Protein AF-A0A9D1HZK5-F1 (afdb_monomer_lite)

Structure (mmCIF, N/CA/C/O backbone):
data_AF-A0A9D1HZK5-F1
#
_entry.id   AF-A0A9D1HZK5-F1
#
loop_
_atom_site.group_PDB
_atom_site.id
_atom_site.type_symbol
_atom_site.label_atom_id
_atom_site.label_alt_id
_atom_site.label_comp_id
_atom_site.label_asym_id
_atom_site.label_entity_id
_atom_site.label_seq_id
_atom_site.pdbx_PDB_ins_code
_atom_site.Cartn_x
_atom_site.Cartn_y
_atom_site.Cartn_z
_atom_site.occupancy
_atom_site.B_iso_or_equiv
_atom_site.auth_seq_id
_atom_site.auth_comp_id
_atom_site.auth_asym_id
_atom_site.auth_atom_id
_atom_site.pdbx_PDB_model_num
ATOM 1 N N . MET A 1 1 ? -50.260 1.617 59.750 1.00 69.94 1 MET A N 1
ATOM 2 C CA . MET A 1 1 ? -49.435 2.606 59.042 1.00 69.94 1 MET A CA 1
ATOM 3 C C . MET A 1 1 ? -50.410 3.489 58.319 1.00 69.94 1 MET A C 1
ATOM 5 O O . MET A 1 1 ? -51.274 2.939 57.651 1.00 69.94 1 MET A O 1
ATOM 9 N N . ASP A 1 2 ? -50.337 4.785 58.572 1.00 82.81 2 ASP A N 1
ATOM 10 C CA . ASP A 1 2 ? -51.290 5.762 58.043 1.00 82.81 2 ASP A CA 1
ATOM 11 C C . ASP A 1 2 ? -50.782 6.374 56.725 1.00 82.81 2 ASP A C 1
ATOM 13 O O . ASP A 1 2 ? -49.592 6.228 56.413 1.00 82.81 2 ASP A O 1
ATOM 17 N N . ARG A 1 3 ? -51.641 7.060 55.958 1.00 83.44 3 ARG A N 1
ATOM 18 C CA . ARG A 1 3 ? -51.271 7.712 54.683 1.00 83.44 3 ARG A CA 1
ATOM 19 C C . ARG A 1 3 ? -50.021 8.579 54.834 1.00 83.44 3 ARG A C 1
ATOM 21 O O . ARG A 1 3 ? -49.043 8.386 54.112 1.00 83.44 3 ARG A O 1
ATOM 28 N N . ASN A 1 4 ? -50.010 9.473 55.822 1.00 85.44 4 ASN A N 1
ATOM 29 C CA . ASN A 1 4 ? -48.880 10.378 56.062 1.00 85.44 4 ASN A CA 1
ATOM 30 C C . ASN A 1 4 ? -47.588 9.623 56.391 1.00 85.44 4 ASN A C 1
ATOM 32 O O . ASN A 1 4 ? -46.510 9.977 55.919 1.00 85.44 4 ASN A O 1
ATOM 36 N N . GLU A 1 5 ? -47.695 8.533 57.151 1.00 85.94 5 GLU A N 1
ATOM 37 C CA . GLU A 1 5 ? -46.547 7.694 57.491 1.00 85.94 5 GLU A CA 1
ATOM 38 C C . GLU A 1 5 ? -45.993 6.974 56.244 1.00 85.94 5 GLU A C 1
ATOM 40 O O . GLU A 1 5 ? -44.787 6.721 56.144 1.00 85.94 5 GLU A O 1
ATOM 45 N N . PHE A 1 6 ? -46.860 6.636 55.280 1.00 88.38 6 PHE A N 1
ATOM 46 C CA . PHE A 1 6 ? -46.492 6.042 53.990 1.00 88.38 6 PHE A CA 1
ATOM 47 C C . PHE A 1 6 ? -45.741 7.004 53.097 1.00 88.38 6 PHE A C 1
ATOM 49 O O . PHE A 1 6 ? -44.646 6.661 52.640 1.00 88.38 6 PHE A O 1
ATOM 56 N N . ILE A 1 7 ? -46.269 8.208 52.926 1.00 90.06 7 ILE A N 1
ATOM 57 C CA . ILE A 1 7 ? -45.631 9.249 52.127 1.00 90.06 7 ILE A CA 1
ATOM 58 C C . ILE A 1 7 ? -44.284 9.660 52.734 1.00 90.06 7 ILE A C 1
ATOM 60 O O . ILE A 1 7 ? -43.285 9.732 52.017 1.00 90.06 7 ILE A O 1
ATOM 64 N N . GLU A 1 8 ? -44.189 9.814 54.058 1.00 90.31 8 GLU A N 1
ATOM 65 C CA . GLU A 1 8 ? -42.928 10.173 54.721 1.00 90.31 8 GLU A CA 1
ATOM 66 C C . GLU A 1 8 ? -41.841 9.104 54.506 1.00 90.31 8 GLU A C 1
ATOM 68 O O . GLU A 1 8 ? -40.693 9.412 54.158 1.00 90.31 8 GLU A O 1
ATOM 73 N N . LYS A 1 9 ? -42.196 7.821 54.656 1.00 89.50 9 LYS A N 1
ATOM 74 C CA . LYS A 1 9 ? -41.258 6.715 54.412 1.00 89.50 9 LYS A CA 1
ATOM 75 C C . LYS A 1 9 ? -40.899 6.586 52.934 1.00 89.50 9 LYS A C 1
ATOM 77 O O . LYS A 1 9 ? -39.737 6.304 52.639 1.00 89.50 9 LYS A O 1
ATOM 82 N N . LEU A 1 10 ? -41.841 6.814 52.019 1.00 89.88 10 LEU A N 1
ATOM 83 C CA . LEU A 1 10 ? -41.591 6.825 50.577 1.00 89.88 10 LEU A CA 1
ATOM 84 C C . LEU A 1 10 ? -40.600 7.938 50.205 1.00 89.88 10 LEU A C 1
ATOM 86 O O . LEU A 1 10 ? -39.589 7.659 49.562 1.00 89.88 10 LEU A O 1
ATOM 90 N N . ARG A 1 11 ? -40.806 9.161 50.709 1.00 90.69 11 ARG A N 1
ATOM 91 C CA . ARG A 1 11 ? -39.911 10.313 50.512 1.00 90.69 11 ARG A CA 1
ATOM 92 C C . ARG A 1 11 ? -38.502 10.037 51.030 1.00 90.69 11 ARG A C 1
ATOM 94 O O . ARG A 1 11 ? -37.511 10.300 50.348 1.00 90.69 11 ARG A O 1
ATOM 101 N N . LYS A 1 12 ? -38.393 9.443 52.222 1.00 90.94 12 LYS A N 1
ATOM 102 C CA . LYS A 1 12 ? -37.104 9.055 52.810 1.00 90.94 12 LYS A CA 1
ATOM 103 C C . LYS A 1 12 ? -36.389 8.005 51.966 1.00 90.94 12 LYS A C 1
ATOM 105 O O . LYS A 1 12 ? -35.182 8.117 51.740 1.00 90.94 12 LYS A O 1
ATOM 110 N N . GLU A 1 13 ? -37.118 7.005 51.485 1.00 90.00 13 GLU A N 1
ATOM 111 C CA . GLU A 1 13 ? -36.566 5.989 50.596 1.00 90.00 13 GLU A CA 1
ATOM 112 C C . GLU A 1 13 ? -36.178 6.575 49.240 1.00 90.00 13 GLU A C 1
ATOM 114 O O . GLU A 1 13 ? -35.177 6.126 48.699 1.00 90.00 13 GLU A O 1
ATOM 119 N N . LEU A 1 14 ? -36.866 7.595 48.717 1.00 90.56 14 LEU A N 1
ATOM 120 C CA . LEU A 1 14 ? -36.563 8.231 47.428 1.00 90.56 14 LEU A CA 1
ATOM 121 C C . LEU A 1 14 ? -35.509 9.345 47.481 1.00 90.56 14 LEU A C 1
ATOM 123 O O . LEU A 1 14 ? -35.032 9.740 46.428 1.00 90.56 14 LEU A O 1
ATOM 127 N N . SER A 1 15 ? -35.029 9.743 48.662 1.00 87.69 15 SER A N 1
ATOM 128 C CA . SER A 1 15 ? -34.032 10.815 48.910 1.00 87.69 15 SER A CA 1
ATOM 129 C C . SER A 1 15 ? -32.716 10.804 48.102 1.00 87.69 15 SER A C 1
ATOM 131 O O . SER A 1 15 ? -31.902 11.712 48.247 1.00 87.69 15 SER A O 1
ATOM 133 N N . LYS A 1 16 ? -32.461 9.775 47.284 1.00 84.75 16 LYS A N 1
ATOM 134 C CA . LYS A 1 16 ? -31.300 9.697 46.375 1.00 84.75 16 LYS A CA 1
ATOM 135 C C . LYS A 1 16 ? -31.621 10.098 44.927 1.00 84.75 16 LYS A C 1
ATOM 137 O O . LYS A 1 16 ? -30.705 10.105 44.112 1.00 84.75 16 LYS A O 1
ATOM 142 N N . LEU A 1 17 ? -32.893 10.324 44.605 1.00 86.25 17 LEU A N 1
ATOM 143 C CA . LEU A 1 17 ? -33.360 10.848 43.320 1.00 86.25 17 LEU A CA 1
ATOM 144 C C . LEU A 1 17 ? -33.347 12.388 43.354 1.00 86.25 17 LEU A C 1
ATOM 146 O O . LEU A 1 17 ? -33.267 12.956 44.448 1.00 86.25 17 LEU A O 1
ATOM 150 N N . PRO A 1 18 ? -33.368 13.068 42.196 1.00 86.94 18 PRO A N 1
ATOM 151 C CA . PRO A 1 18 ? -33.497 14.523 42.168 1.00 86.94 18 PRO A CA 1
ATOM 152 C C . PRO A 1 18 ? -34.882 14.971 42.689 1.00 86.94 18 PRO A C 1
ATOM 154 O O . PRO A 1 18 ? -35.827 14.183 42.726 1.00 86.94 18 PRO A O 1
ATOM 157 N N . GLU A 1 19 ? -34.967 16.196 43.227 1.00 85.81 19 GLU A N 1
ATOM 158 C CA . GLU A 1 19 ? -36.137 16.656 44.005 1.00 85.81 19 GLU A CA 1
ATOM 159 C C . GLU A 1 19 ? -37.435 16.704 43.191 1.00 85.81 19 GLU A C 1
ATOM 161 O O . GLU A 1 19 ? -38.496 16.415 43.736 1.00 85.81 19 GLU A O 1
ATOM 166 N N . ASP A 1 20 ? -37.335 16.985 41.896 1.00 84.50 20 ASP A N 1
ATOM 167 C CA . ASP A 1 20 ? -38.423 16.945 40.918 1.00 84.50 20 ASP A CA 1
ATOM 168 C C . ASP A 1 20 ? -39.082 15.561 40.833 1.00 84.50 20 ASP A C 1
ATOM 170 O O . ASP A 1 20 ? -40.305 15.451 40.893 1.00 84.50 20 ASP A O 1
ATOM 174 N N . GLU A 1 21 ? -38.289 14.490 40.793 1.00 87.00 21 GLU A N 1
ATOM 175 C CA . GLU A 1 21 ? -38.804 13.113 40.781 1.00 87.00 21 GLU A CA 1
ATOM 176 C C . GLU A 1 21 ? -39.407 12.693 42.121 1.00 87.00 21 GLU A C 1
ATOM 178 O O . GLU A 1 21 ? -40.343 11.894 42.173 1.00 87.00 21 GLU A O 1
ATOM 183 N N . ILE A 1 22 ? -38.855 13.204 43.223 1.00 88.94 22 ILE A N 1
ATOM 184 C CA . ILE A 1 22 ? -39.379 12.927 44.561 1.00 88.94 22 ILE A CA 1
ATOM 185 C C . ILE A 1 22 ? -40.750 13.586 44.724 1.00 88.94 22 ILE A C 1
ATOM 187 O O . ILE A 1 22 ? -41.660 12.945 45.247 1.00 88.94 22 ILE A O 1
ATOM 191 N N . GLU A 1 23 ? -40.894 14.840 44.298 1.00 90.56 23 GLU A N 1
ATOM 192 C CA . GLU A 1 23 ? -42.145 15.593 44.391 1.00 90.56 23 GLU A CA 1
ATOM 193 C C . GLU A 1 23 ? -43.221 14.991 43.486 1.00 90.56 23 GLU A C 1
ATOM 195 O O . GLU A 1 23 ? -44.299 14.673 43.979 1.00 90.56 23 GLU A O 1
ATOM 200 N N . ALA A 1 24 ? -42.884 14.678 42.231 1.00 88.62 24 ALA A N 1
ATOM 201 C CA . ALA A 1 24 ? -43.801 14.026 41.298 1.00 88.62 24 ALA A CA 1
ATOM 202 C C . ALA A 1 24 ? -44.284 12.653 41.799 1.00 88.62 24 ALA A C 1
ATOM 204 O O . ALA A 1 24 ? -45.460 12.312 41.681 1.00 88.62 24 ALA A O 1
ATOM 205 N N . ALA A 1 25 ? -43.389 11.853 42.391 1.00 89.06 25 ALA A N 1
ATOM 206 C CA . ALA A 1 25 ? -43.775 10.578 42.985 1.00 89.06 25 ALA A CA 1
ATOM 207 C C . ALA A 1 25 ? -44.693 10.767 44.201 1.00 89.06 25 ALA A C 1
ATOM 209 O O . ALA A 1 25 ? -45.647 10.013 44.364 1.00 89.06 25 ALA A O 1
ATOM 210 N N . VAL A 1 26 ? -44.409 11.738 45.071 1.00 90.94 26 VAL A N 1
ATOM 211 C CA . VAL A 1 26 ? -45.241 12.012 46.252 1.00 90.94 26 VAL A CA 1
ATOM 212 C C . VAL A 1 26 ? -46.630 12.494 45.840 1.00 90.94 26 VAL A C 1
ATOM 214 O O . VAL A 1 26 ? -47.607 11.926 46.319 1.00 90.94 26 VAL A O 1
ATOM 217 N N . GLU A 1 27 ? -46.711 13.447 44.914 1.00 91.88 27 GLU A N 1
ATOM 218 C CA . GLU A 1 27 ? -47.964 13.994 44.382 1.00 91.88 27 GLU A CA 1
ATOM 219 C C . GLU A 1 27 ? -48.836 12.893 43.767 1.00 91.88 27 GLU A C 1
ATOM 221 O O . GLU A 1 27 ? -49.995 12.741 44.144 1.00 91.88 27 GLU A O 1
ATOM 226 N N . TYR A 1 28 ? -48.253 12.026 42.931 1.00 90.12 28 TYR A N 1
ATOM 227 C CA . TYR A 1 28 ? -48.969 10.900 42.325 1.00 90.12 28 TYR A CA 1
ATOM 228 C C . TYR A 1 28 ? -49.609 9.967 43.364 1.00 90.12 28 TYR A C 1
ATOM 230 O O . TYR A 1 28 ? -50.758 9.548 43.217 1.00 90.12 28 TYR A O 1
ATOM 238 N N . TYR A 1 29 ? -48.873 9.607 44.421 1.00 89.12 29 TYR A N 1
ATOM 239 C CA . TYR A 1 29 ? -49.425 8.728 45.453 1.00 89.12 29 TYR A CA 1
ATOM 240 C C . TYR A 1 29 ? -50.407 9.461 46.369 1.00 89.12 29 TYR A C 1
ATOM 242 O O . TYR A 1 29 ? -51.349 8.829 46.836 1.00 89.12 29 TYR A O 1
ATOM 250 N N . GLU A 1 30 ? -50.232 10.759 46.618 1.00 89.56 30 GLU A N 1
ATOM 251 C CA . GLU A 1 30 ? -51.206 11.567 47.356 1.00 89.56 30 GLU A CA 1
ATOM 252 C C . GLU A 1 30 ? -52.544 11.653 46.617 1.00 89.56 30 GLU A C 1
ATOM 254 O O . GLU A 1 30 ? -53.565 11.336 47.227 1.00 89.56 30 GLU A O 1
ATOM 259 N N . GLU A 1 31 ? -52.534 11.940 45.313 1.00 88.12 31 GLU A N 1
ATOM 260 C CA . GLU A 1 31 ? -53.736 11.908 44.471 1.00 88.12 31 GLU A CA 1
ATOM 261 C C . GLU A 1 31 ? -54.375 10.513 44.455 1.00 88.12 31 GLU A C 1
ATOM 263 O O . GLU A 1 31 ? -55.593 10.377 44.562 1.00 88.12 31 GLU A O 1
ATOM 268 N N . TYR A 1 32 ? -53.562 9.453 44.417 1.00 87.25 32 TYR A N 1
ATOM 269 C CA . TYR A 1 32 ? -54.054 8.075 44.449 1.00 87.25 32 TYR A CA 1
ATOM 270 C C . TYR A 1 32 ? -54.751 7.713 45.773 1.00 87.25 32 TYR A C 1
ATOM 272 O O . TYR A 1 32 ? -55.739 6.975 45.783 1.00 87.25 32 TYR A O 1
ATOM 280 N N . PHE A 1 33 ? -54.266 8.243 46.901 1.00 86.25 33 PHE A N 1
ATOM 281 C CA . PHE A 1 33 ? -54.950 8.113 48.191 1.00 86.25 33 PHE A CA 1
ATOM 282 C C . PHE A 1 33 ? -56.220 8.973 48.256 1.00 86.25 33 PHE A C 1
ATOM 284 O O . PHE A 1 33 ? -57.226 8.518 48.804 1.00 86.25 33 PHE A O 1
ATOM 291 N N . ASP A 1 34 ? -56.212 10.166 47.657 1.00 86.50 34 ASP A N 1
ATOM 292 C CA . ASP A 1 34 ? -57.384 11.044 47.587 1.00 86.50 34 ASP A CA 1
ATOM 293 C C . ASP A 1 34 ? -58.516 10.443 46.734 1.00 86.50 34 ASP A C 1
ATOM 295 O O . ASP A 1 34 ? -59.683 10.516 47.125 1.00 86.50 34 ASP A O 1
ATOM 299 N N . GLU A 1 35 ? -58.193 9.768 45.626 1.00 83.56 35 GLU A N 1
ATOM 300 C CA . GLU A 1 35 ? -59.164 9.044 44.789 1.00 83.56 35 GLU A CA 1
ATOM 301 C C . GLU A 1 35 ? -59.765 7.817 45.488 1.00 83.56 35 GLU A C 1
ATOM 303 O O . GLU A 1 35 ? -60.941 7.494 45.292 1.00 83.56 35 GLU A O 1
ATOM 308 N N . ALA A 1 36 ? -58.976 7.121 46.311 1.00 81.06 36 ALA A N 1
ATOM 309 C CA . ALA A 1 36 ? -59.464 5.989 47.094 1.00 81.06 36 ALA A CA 1
ATOM 310 C C . ALA A 1 36 ? -60.449 6.432 48.192 1.00 81.06 36 ALA A C 1
ATOM 312 O O . ALA A 1 36 ? -61.367 5.678 48.536 1.00 81.06 36 ALA A O 1
ATOM 313 N N . GLY A 1 37 ? -60.280 7.656 48.701 1.00 74.25 37 GLY A N 1
ATOM 314 C CA . GLY A 1 37 ? -61.059 8.228 49.791 1.00 74.25 37 GLY A CA 1
ATOM 315 C C . GLY A 1 37 ? -60.696 7.638 51.157 1.00 74.25 37 GLY A C 1
ATOM 316 O O . GLY A 1 37 ? -60.194 6.517 51.272 1.00 74.25 37 GLY A O 1
ATOM 317 N N . SER A 1 38 ? -61.008 8.380 52.223 1.00 74.56 38 SER A N 1
ATOM 318 C CA . SER A 1 38 ? -60.624 8.051 53.608 1.00 74.56 38 SER A CA 1
ATOM 319 C C . SER A 1 38 ? -61.137 6.696 54.119 1.00 74.56 38 SER A C 1
ATOM 321 O O . SER A 1 38 ? -60.573 6.137 55.055 1.00 74.56 38 SER A O 1
ATOM 323 N N . GLU A 1 39 ? -62.174 6.122 53.500 1.00 73.50 39 GLU A N 1
ATOM 324 C CA . GLU A 1 39 ? -62.700 4.799 53.864 1.00 73.50 39 GLU A CA 1
ATOM 325 C C . GLU A 1 39 ? -61.864 3.623 53.323 1.00 73.50 39 GLU A C 1
ATOM 327 O O . GLU A 1 39 ? -61.993 2.510 53.832 1.00 73.50 39 GLU A O 1
ATOM 332 N N . LYS A 1 40 ? -61.004 3.833 52.312 1.00 76.75 40 LYS A N 1
ATOM 333 C CA . LYS A 1 40 ? -60.239 2.756 51.645 1.00 76.75 40 LYS A CA 1
ATOM 334 C C . LYS A 1 40 ? -58.721 2.902 51.730 1.00 76.75 40 LYS A C 1
ATOM 336 O O . LYS A 1 40 ? -58.008 2.038 51.220 1.00 76.75 40 LYS A O 1
ATOM 341 N N . GLU A 1 41 ? -58.207 3.927 52.407 1.00 79.06 41 GLU A N 1
ATOM 342 C CA . GLU A 1 41 ? -56.761 4.153 52.557 1.00 79.06 41 GLU A CA 1
ATOM 343 C C . GLU A 1 41 ? -56.040 2.943 53.177 1.00 79.06 41 GLU A C 1
ATOM 345 O O . GLU A 1 41 ? -54.985 2.527 52.696 1.00 79.06 41 GLU A O 1
ATOM 350 N N . GLU A 1 42 ? -56.627 2.309 54.198 1.00 77.69 42 GLU A N 1
ATOM 351 C CA . GLU A 1 42 ? -56.003 1.158 54.863 1.00 77.69 42 GLU A CA 1
ATOM 352 C C . GLU A 1 42 ? -55.932 -0.080 53.949 1.00 77.69 42 GLU A C 1
ATOM 354 O O . GLU A 1 42 ? -54.971 -0.856 54.000 1.00 77.69 42 GLU A O 1
ATOM 359 N N . GLU A 1 43 ? -56.927 -0.260 53.078 1.00 78.81 43 GLU A N 1
ATOM 360 C CA . GLU A 1 43 ? -56.933 -1.322 52.072 1.00 78.81 43 GLU A CA 1
ATOM 361 C C . GLU A 1 43 ? -55.904 -1.033 50.971 1.00 78.81 43 GLU A C 1
ATOM 363 O O . GLU A 1 43 ? -55.157 -1.930 50.571 1.00 78.81 43 GLU A O 1
ATOM 368 N N . LEU A 1 44 ? -55.783 0.230 50.560 1.00 81.00 44 LEU A N 1
ATOM 369 C CA . LEU A 1 44 ? -54.818 0.678 49.560 1.00 81.00 44 LEU A CA 1
ATOM 370 C C . LEU A 1 44 ? -53.373 0.480 50.033 1.00 81.00 44 LEU A C 1
ATOM 372 O O . LEU A 1 44 ? -52.547 -0.045 49.290 1.00 81.00 44 LEU A O 1
ATOM 376 N N . ILE A 1 45 ? -53.070 0.787 51.298 1.00 83.81 45 ILE A N 1
ATOM 377 C CA . ILE A 1 45 ? -51.746 0.540 51.895 1.00 83.81 45 ILE A CA 1
ATOM 378 C C . ILE A 1 45 ? -51.415 -0.960 51.894 1.00 83.81 45 ILE A C 1
ATOM 380 O O . ILE A 1 45 ? -50.273 -1.347 51.632 1.00 83.81 45 ILE A O 1
ATOM 384 N N . ARG A 1 46 ? -52.401 -1.835 52.135 1.00 81.25 46 ARG A N 1
ATOM 385 C CA . ARG A 1 46 ? -52.202 -3.294 52.058 1.00 81.25 46 ARG A CA 1
ATOM 386 C C . ARG A 1 46 ? -51.956 -3.771 50.627 1.00 81.25 46 ARG A C 1
ATOM 388 O O . ARG A 1 46 ? -51.138 -4.672 50.442 1.00 81.25 46 ARG A O 1
ATOM 395 N N . GLN A 1 47 ? -52.620 -3.173 49.638 1.00 80.88 47 GLN A N 1
ATOM 396 C CA . GLN A 1 47 ? -52.440 -3.504 48.220 1.00 80.88 47 GLN A CA 1
ATOM 397 C C . GLN A 1 47 ? -51.094 -3.012 47.670 1.00 80.88 47 GLN A C 1
ATOM 399 O O . GLN A 1 47 ? -50.386 -3.770 47.006 1.00 80.88 47 GLN A O 1
ATOM 404 N N . LEU A 1 48 ? -50.704 -1.776 47.993 1.00 80.44 48 LEU A N 1
ATOM 405 C CA . LEU A 1 48 ? -49.416 -1.185 47.613 1.00 80.44 48 LEU A CA 1
ATOM 406 C C . LEU A 1 48 ? -48.232 -1.895 48.294 1.00 80.44 48 LEU A C 1
ATOM 408 O O . LEU A 1 48 ? -47.128 -1.972 47.746 1.00 80.44 48 LEU A O 1
ATOM 412 N N . GLY A 1 49 ? -48.458 -2.466 49.478 1.00 82.12 49 GLY A N 1
ATOM 413 C CA . GLY A 1 49 ? -47.456 -3.213 50.224 1.00 82.12 49 GLY A CA 1
ATOM 414 C C . GLY A 1 49 ? -46.471 -2.288 50.941 1.00 82.12 49 GLY A C 1
ATOM 415 O O . GLY A 1 49 ? -46.860 -1.352 51.631 1.00 82.12 49 GLY A O 1
ATOM 416 N N . SER A 1 50 ? -45.167 -2.569 50.853 1.00 86.75 50 SER A N 1
ATOM 417 C CA . SER A 1 50 ? -44.167 -1.774 51.576 1.00 86.75 50 SER A CA 1
ATOM 418 C C . SER A 1 50 ? -43.713 -0.541 50.773 1.00 86.75 50 SER A C 1
ATOM 420 O O . SER A 1 50 ? -43.358 -0.686 49.599 1.00 86.75 50 SER A O 1
ATOM 422 N N . PRO A 1 51 ? -43.587 0.651 51.401 1.00 86.31 51 PRO A N 1
ATOM 423 C CA . PRO A 1 51 ? -43.093 1.864 50.730 1.00 86.31 51 PRO A CA 1
ATOM 424 C C . PRO A 1 51 ? -41.720 1.667 50.080 1.00 86.31 51 PRO A C 1
ATOM 426 O O . PRO A 1 51 ? -41.415 2.229 49.036 1.00 86.31 51 PRO A O 1
ATOM 429 N N . ARG A 1 52 ? -40.891 0.795 50.666 1.00 86.06 52 ARG A N 1
ATOM 430 C CA . ARG A 1 52 ? -39.573 0.434 50.138 1.00 86.06 52 ARG A CA 1
ATOM 431 C C . ARG A 1 52 ? -39.648 -0.298 48.795 1.00 86.06 52 ARG A C 1
ATOM 433 O O . ARG A 1 52 ? -38.776 -0.109 47.951 1.00 86.06 52 ARG A O 1
ATOM 440 N N . ARG A 1 53 ? -40.667 -1.140 48.587 1.00 86.75 53 ARG A N 1
ATOM 441 C CA . ARG A 1 53 ? -40.878 -1.852 47.318 1.00 86.75 53 ARG A CA 1
ATOM 442 C C . ARG A 1 53 ? -41.346 -0.898 46.224 1.00 86.75 53 ARG A C 1
ATOM 444 O O . ARG A 1 53 ? -40.903 -1.031 45.089 1.00 86.75 53 ARG A O 1
ATOM 451 N N . VAL A 1 54 ? -42.202 0.056 46.576 1.00 88.88 54 VAL A N 1
ATOM 452 C CA . VAL A 1 54 ? -42.651 1.123 45.673 1.00 88.88 54 VAL A CA 1
ATOM 453 C C . VAL A 1 54 ? -41.472 2.023 45.295 1.00 88.88 54 VAL A C 1
ATOM 455 O O . VAL A 1 54 ? -41.183 2.196 44.116 1.00 88.88 54 VAL A O 1
ATOM 458 N N . ALA A 1 55 ? -40.682 2.463 46.277 1.00 89.62 55 ALA A N 1
ATOM 459 C CA . ALA A 1 55 ? -39.479 3.252 46.033 1.00 89.62 55 ALA A CA 1
ATOM 460 C C . ALA A 1 55 ? -38.448 2.533 45.143 1.00 89.62 55 ALA A C 1
ATOM 462 O O . ALA A 1 55 ? -37.769 3.161 44.334 1.00 89.62 55 ALA A O 1
ATOM 463 N N . ALA A 1 56 ? -38.308 1.211 45.288 1.00 87.50 56 ALA A N 1
ATOM 464 C CA . ALA A 1 56 ? -37.422 0.415 44.443 1.00 87.50 56 ALA A CA 1
ATOM 465 C C . ALA A 1 56 ? -37.897 0.354 42.982 1.00 87.50 56 ALA A C 1
ATOM 467 O O . ALA A 1 56 ? -37.057 0.372 42.086 1.00 87.50 56 ALA A O 1
ATOM 468 N N . GLN A 1 57 ? -39.213 0.310 42.747 1.00 87.06 57 GLN A N 1
ATOM 469 C CA . GLN A 1 57 ? -39.789 0.340 41.399 1.00 87.06 57 GLN A CA 1
ATOM 470 C C . GLN A 1 57 ? -39.564 1.698 40.737 1.00 87.06 57 GLN A C 1
ATOM 472 O O . GLN A 1 57 ? -38.989 1.739 39.656 1.00 87.06 57 GLN A O 1
ATOM 477 N N . ILE A 1 58 ? -39.882 2.791 41.436 1.00 89.50 58 ILE A N 1
ATOM 478 C CA . ILE A 1 58 ? -39.682 4.161 40.933 1.00 89.50 58 ILE A CA 1
ATOM 479 C C . ILE A 1 58 ? -38.207 4.407 40.599 1.00 89.50 58 ILE A C 1
ATOM 481 O O . ILE A 1 58 ? -37.873 4.946 39.552 1.00 89.50 58 ILE A O 1
ATOM 485 N N . ARG A 1 59 ? -37.284 3.940 41.449 1.00 87.50 59 ARG A N 1
ATOM 486 C CA . ARG A 1 59 ? -35.840 4.033 41.178 1.00 87.50 59 ARG A CA 1
ATOM 487 C C . ARG A 1 59 ? -35.394 3.236 39.959 1.00 87.50 59 ARG A C 1
ATOM 489 O O . ARG A 1 59 ? -34.487 3.677 39.260 1.00 87.50 59 ARG A O 1
ATOM 496 N N . ALA A 1 60 ? -35.960 2.050 39.753 1.00 85.00 60 ALA A N 1
ATOM 497 C CA . ALA A 1 60 ? -35.637 1.225 38.597 1.00 85.00 60 ALA A CA 1
ATOM 498 C C . ALA A 1 60 ? -36.165 1.868 37.309 1.00 85.00 60 ALA A C 1
ATOM 500 O O . ALA A 1 60 ? -35.440 1.927 36.322 1.00 85.00 60 ALA A O 1
ATOM 501 N N . GLU A 1 61 ? -37.383 2.403 37.347 1.00 85.50 61 GLU A N 1
ATOM 502 C CA . GLU A 1 61 ? -37.999 3.127 36.237 1.00 85.50 61 GLU A CA 1
ATOM 503 C C . GLU A 1 61 ? -37.228 4.405 35.893 1.00 85.50 61 GLU A C 1
ATOM 505 O O . GLU A 1 61 ? -36.867 4.605 34.735 1.00 85.50 61 GLU A O 1
ATOM 510 N N . TYR A 1 62 ? -36.853 5.197 36.902 1.00 84.31 62 TYR A N 1
ATOM 511 C CA . TYR A 1 62 ? -35.985 6.359 36.724 1.00 84.31 62 TYR A CA 1
ATOM 512 C C . TYR A 1 62 ? -34.635 5.969 36.108 1.00 84.31 62 TYR A C 1
ATOM 514 O O . TYR A 1 62 ? -34.189 6.598 35.158 1.00 84.31 62 TYR A O 1
ATOM 522 N N . ALA A 1 63 ? -33.996 4.894 36.584 1.00 81.12 63 ALA A N 1
ATOM 523 C CA . ALA A 1 63 ? -32.719 4.439 36.034 1.00 81.12 63 ALA A CA 1
ATOM 524 C C . ALA A 1 63 ? -32.817 4.003 34.560 1.00 81.12 63 ALA A C 1
ATOM 526 O O . ALA A 1 63 ? -31.863 4.195 33.811 1.00 81.12 63 ALA A O 1
ATOM 527 N N . VAL A 1 64 ? -33.951 3.432 34.143 1.00 79.00 64 VAL A N 1
ATOM 528 C CA . VAL A 1 64 ? -34.214 3.084 32.738 1.00 79.00 64 VAL A CA 1
ATOM 529 C C . VAL A 1 64 ? -34.472 4.344 31.910 1.00 79.00 64 VAL A C 1
ATOM 531 O O . VAL A 1 64 ? -33.878 4.495 30.847 1.00 79.00 64 VAL A O 1
ATOM 534 N N . ARG A 1 65 ? -35.284 5.282 32.413 1.00 78.38 65 ARG A N 1
ATOM 535 C CA . ARG A 1 65 ? -35.608 6.531 31.709 1.00 78.38 65 ARG A CA 1
ATOM 536 C C . ARG A 1 65 ? -34.388 7.437 31.547 1.00 78.38 65 ARG A C 1
ATOM 538 O O . ARG A 1 65 ? -34.147 7.937 30.455 1.00 78.38 65 ARG A O 1
ATOM 545 N N . SER A 1 66 ? -33.566 7.569 32.588 1.00 68.56 66 SER A N 1
ATOM 546 C CA . SER A 1 66 ? -32.298 8.301 32.509 1.00 68.56 66 SER A CA 1
ATOM 547 C C . SER A 1 66 ? -31.303 7.635 31.557 1.00 68.56 66 SER A C 1
ATOM 549 O O . SER A 1 66 ? -30.570 8.338 30.873 1.00 68.56 66 SER A O 1
ATOM 551 N N . ALA A 1 67 ? -31.291 6.300 31.464 1.00 63.03 67 ALA A N 1
ATOM 552 C CA . ALA A 1 67 ? -30.418 5.594 30.526 1.00 63.03 67 ALA A CA 1
ATOM 553 C C . ALA A 1 67 ? -30.802 5.822 29.050 1.00 63.03 67 ALA A C 1
ATOM 555 O O . ALA A 1 67 ? -29.908 5.840 28.206 1.00 63.03 67 ALA A O 1
ATOM 556 N N . ASP A 1 68 ? -32.090 6.026 28.751 1.00 61.47 68 ASP A N 1
ATOM 557 C CA . ASP A 1 68 ? -32.576 6.410 27.415 1.00 61.47 68 ASP A CA 1
ATOM 558 C C . ASP A 1 68 ? -32.402 7.920 27.140 1.00 61.47 68 ASP A C 1
ATOM 560 O O . ASP A 1 68 ? -32.075 8.322 26.022 1.00 61.47 68 ASP A O 1
ATOM 564 N N . GLU A 1 69 ? -32.581 8.786 28.145 1.00 55.31 69 GLU A N 1
ATOM 565 C CA . GLU A 1 69 ? -32.396 10.241 27.996 1.00 55.31 69 GLU A CA 1
ATOM 566 C C . GLU A 1 69 ? -30.918 10.656 27.850 1.00 55.31 69 GLU A C 1
ATOM 568 O O . GLU A 1 69 ? -30.624 11.654 27.181 1.00 55.31 69 GLU A O 1
ATOM 573 N N . ASP A 1 70 ? -29.982 9.858 28.378 1.00 47.62 70 ASP A N 1
ATOM 574 C CA . ASP A 1 70 ? -28.528 10.041 28.246 1.00 47.62 70 ASP A CA 1
ATOM 575 C C . ASP A 1 70 ? -27.987 9.791 26.812 1.00 47.62 70 ASP A C 1
ATOM 577 O O . ASP A 1 70 ? -26.805 10.036 26.544 1.00 47.62 70 ASP A O 1
ATOM 581 N N . GLU A 1 71 ? -28.827 9.390 25.842 1.00 47.72 71 GLU A N 1
ATOM 582 C CA . GLU A 1 71 ? -28.492 9.445 24.404 1.00 47.72 71 GLU A CA 1
ATOM 583 C C . GLU A 1 71 ? -28.565 10.870 23.810 1.00 47.72 71 GLU A C 1
ATOM 585 O O . GLU A 1 71 ? -28.197 11.090 22.650 1.00 47.72 71 GLU A O 1
ATOM 590 N N . ARG A 1 72 ? -28.956 11.888 24.594 1.00 42.81 72 ARG A N 1
ATOM 591 C CA . ARG A 1 72 ? -28.740 13.303 24.245 1.00 42.81 72 ARG A CA 1
ATOM 592 C C . ARG A 1 72 ? -27.443 13.794 24.897 1.00 42.81 72 ARG A C 1
ATOM 594 O O . ARG A 1 72 ? -27.298 13.730 26.114 1.00 42.81 72 ARG A O 1
ATOM 601 N N . PRO A 1 73 ? -26.470 14.315 24.127 1.00 40.97 73 PRO A N 1
ATOM 602 C CA . PRO A 1 73 ? -25.122 14.528 24.625 1.00 40.97 73 PRO A CA 1
ATOM 603 C C . PRO A 1 73 ? -25.085 15.734 25.569 1.00 40.97 73 PRO A C 1
ATOM 605 O O . PRO A 1 73 ? -24.965 16.876 25.133 1.00 40.97 73 PRO A O 1
ATOM 608 N N . SER A 1 74 ? -25.117 15.490 26.875 1.00 38.16 74 SER A N 1
ATOM 609 C CA . SER A 1 74 ? -24.698 16.465 27.879 1.00 38.16 74 SER A CA 1
ATOM 610 C C . SER A 1 74 ? -23.855 15.758 28.931 1.00 38.16 74 SER A C 1
ATOM 612 O O . SER A 1 74 ? -24.320 14.927 29.698 1.00 38.16 74 SER A O 1
ATOM 614 N N . GLY A 1 75 ? -22.551 16.026 28.880 1.00 46.38 75 GLY A N 1
ATOM 615 C CA . GLY A 1 75 ? -21.529 15.257 29.575 1.00 46.38 75 GLY A CA 1
ATOM 616 C C . GLY A 1 75 ? -21.711 15.124 31.088 1.00 46.38 75 GLY A C 1
ATOM 617 O O . GLY A 1 75 ? -21.984 16.097 31.782 1.00 46.38 75 GLY A O 1
ATOM 618 N N . LYS A 1 76 ? -21.287 13.979 31.629 1.00 45.53 76 LYS A N 1
ATOM 619 C CA . LYS A 1 76 ? -19.961 13.804 32.258 1.00 45.53 76 LYS A CA 1
ATOM 620 C C . LYS A 1 76 ? -19.802 12.372 32.797 1.00 45.53 76 LYS A C 1
ATOM 622 O O . LYS A 1 76 ? -20.546 11.942 33.658 1.00 45.53 76 LYS A O 1
ATOM 627 N N . LYS A 1 77 ? -18.709 11.723 32.370 1.00 50.44 77 LYS A N 1
ATOM 628 C CA . LYS A 1 77 ? -17.959 10.647 33.060 1.00 50.44 77 LYS A CA 1
ATOM 629 C C . LYS A 1 77 ? -18.734 9.360 33.420 1.00 50.44 77 LYS A C 1
ATOM 631 O O . LYS A 1 77 ? -19.229 9.225 34.528 1.00 50.44 77 LYS A O 1
ATOM 636 N N . GLY A 1 78 ? -18.654 8.342 32.552 1.00 50.66 78 GLY A N 1
ATOM 637 C CA . GLY A 1 78 ? -18.973 6.962 32.966 1.00 50.66 78 GLY A CA 1
ATOM 638 C C . GLY A 1 78 ? -19.000 5.876 31.882 1.00 50.66 78 GLY A C 1
ATOM 639 O O . GLY A 1 78 ? -18.861 4.702 32.198 1.00 50.66 78 GLY A O 1
ATOM 640 N N . ILE A 1 79 ? -19.104 6.234 30.598 1.00 52.47 79 ILE A N 1
ATOM 641 C CA . ILE A 1 79 ? -19.410 5.287 29.500 1.00 52.47 79 ILE A CA 1
ATOM 642 C C . ILE A 1 79 ? -18.142 4.682 28.849 1.00 52.47 79 ILE A C 1
ATOM 644 O O . ILE A 1 79 ? -18.141 4.266 27.693 1.00 52.47 79 ILE A O 1
ATOM 648 N N . SER A 1 80 ? -16.998 4.631 29.540 1.00 59.44 80 SER A N 1
ATOM 649 C CA . SER A 1 80 ? -15.726 4.317 28.858 1.00 59.44 80 SER A CA 1
ATOM 650 C C . SER A 1 80 ? -15.465 2.828 28.598 1.00 59.44 80 SER A C 1
ATOM 652 O O . SER A 1 80 ? -14.432 2.511 28.019 1.00 59.44 80 SER A O 1
ATOM 654 N N . ALA A 1 81 ? -16.354 1.916 29.002 1.00 61.09 81 ALA A N 1
ATOM 655 C CA . ALA A 1 81 ? -16.147 0.474 28.811 1.00 61.09 81 ALA A CA 1
ATOM 656 C C . ALA A 1 81 ? -17.345 -0.221 28.155 1.00 61.09 81 ALA A C 1
ATOM 658 O O . ALA A 1 81 ? -17.178 -0.885 27.138 1.00 61.09 81 ALA A O 1
ATOM 659 N N . VAL A 1 82 ? -18.558 -0.019 28.676 1.00 70.69 82 VAL A N 1
ATOM 660 C CA . VAL A 1 82 ? -19.768 -0.673 28.144 1.00 70.69 82 VAL A CA 1
ATOM 661 C C . VAL A 1 82 ? -20.084 -0.208 26.717 1.00 70.69 82 VAL A C 1
ATOM 663 O O . VAL A 1 82 ? -20.324 -1.042 25.849 1.00 70.69 82 VAL A O 1
ATOM 666 N N . GLY A 1 83 ? -19.954 1.093 26.428 1.00 66.44 83 GLY A N 1
ATOM 667 C CA . GLY A 1 83 ? -20.128 1.614 25.067 1.00 66.44 83 GLY A CA 1
ATOM 668 C C . GLY A 1 83 ? -19.096 1.066 24.073 1.00 66.44 83 GLY A C 1
ATOM 669 O O . GLY A 1 83 ? -19.439 0.721 22.946 1.00 66.44 83 GLY A O 1
ATOM 670 N N . TRP A 1 84 ? -17.841 0.887 24.501 1.00 66.88 84 TRP A N 1
ATOM 671 C CA . TRP A 1 84 ? -16.791 0.291 23.662 1.00 66.88 84 TRP A CA 1
ATOM 672 C C . TRP A 1 84 ? -17.046 -1.190 23.357 1.00 66.88 84 TRP A C 1
ATOM 674 O O . TRP A 1 84 ? -16.737 -1.644 22.256 1.00 66.88 84 TRP A O 1
ATOM 684 N N . VAL A 1 85 ? -17.635 -1.936 24.295 1.00 73.31 85 VAL A N 1
ATOM 685 C CA . VAL A 1 85 ? -17.994 -3.350 24.101 1.00 73.31 85 VAL A CA 1
ATOM 686 C C . VAL A 1 85 ? -19.170 -3.495 23.130 1.00 73.31 85 VAL A C 1
ATOM 688 O O . VAL A 1 85 ? -19.103 -4.326 22.226 1.00 73.31 85 VAL A O 1
ATOM 691 N N . ILE A 1 86 ? -20.202 -2.655 23.247 1.00 72.19 86 ILE A N 1
ATOM 692 C CA . ILE A 1 86 ? -21.368 -2.670 22.344 1.00 72.19 86 ILE A CA 1
ATOM 693 C C . ILE A 1 86 ? -20.953 -2.289 20.913 1.00 72.19 86 ILE A C 1
ATOM 695 O O . ILE A 1 86 ? -21.300 -2.984 19.956 1.00 72.19 86 ILE A O 1
ATOM 699 N N . ILE A 1 87 ? -20.114 -1.258 20.757 1.00 69.00 87 ILE A N 1
ATOM 700 C CA . ILE A 1 87 ? -19.532 -0.883 19.456 1.00 69.00 87 ILE A CA 1
ATOM 701 C C . ILE A 1 87 ? -18.638 -2.007 18.911 1.00 69.00 87 ILE A C 1
ATOM 703 O O . ILE A 1 87 ? -18.652 -2.287 17.711 1.00 69.00 87 ILE A O 1
ATOM 707 N N . GLY A 1 88 ? -17.884 -2.689 19.777 1.00 70.50 88 GLY A N 1
ATOM 708 C CA . GLY A 1 88 ? -17.048 -3.829 19.404 1.00 70.50 88 GLY A CA 1
ATOM 709 C C . GLY A 1 88 ? -17.850 -5.001 18.829 1.00 70.50 88 GLY A C 1
ATOM 710 O O . GLY A 1 88 ? -17.462 -5.555 17.801 1.00 70.50 88 GLY A O 1
ATOM 711 N N . ILE A 1 89 ? -18.989 -5.342 19.438 1.00 76.50 89 ILE A N 1
ATOM 712 C CA . ILE A 1 89 ? -19.862 -6.442 18.995 1.00 76.50 89 ILE A CA 1
ATOM 713 C C . ILE A 1 89 ? -20.545 -6.100 17.664 1.00 76.50 89 ILE A C 1
ATOM 715 O O . ILE A 1 89 ? -20.554 -6.932 16.757 1.00 76.50 89 ILE A O 1
ATO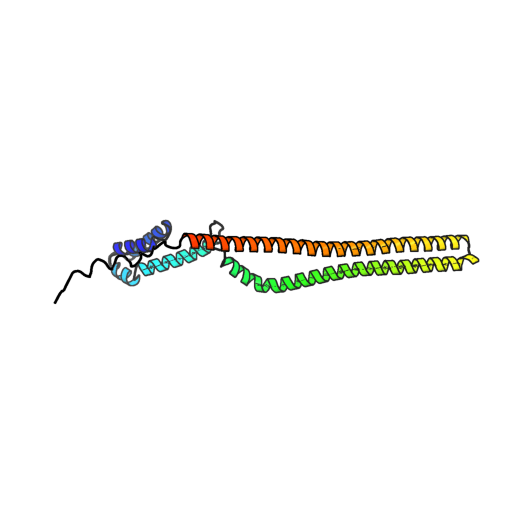M 719 N N . CYS A 1 90 ? -21.031 -4.867 17.496 1.00 67.12 90 CYS A N 1
ATOM 720 C CA . CYS A 1 90 ? -21.612 -4.415 16.226 1.00 67.12 90 CYS A CA 1
ATOM 721 C C . CYS A 1 90 ? -20.571 -4.275 15.098 1.00 67.12 90 CYS A C 1
ATOM 723 O O . CYS A 1 90 ? -20.904 -4.439 13.926 1.00 67.12 90 CYS A O 1
ATOM 725 N N . SER A 1 91 ? -19.300 -4.020 15.426 1.00 66.00 91 SER A N 1
ATOM 726 C CA . SER A 1 91 ? -18.203 -3.931 14.451 1.00 66.00 91 SER A CA 1
ATOM 727 C C . SER A 1 91 ? -17.626 -5.301 14.058 1.00 66.00 91 SER A C 1
ATOM 729 O O . SER A 1 91 ? -17.047 -5.450 12.981 1.00 66.00 91 SER A O 1
ATOM 731 N N . ALA A 1 92 ? -17.806 -6.340 14.878 1.00 69.56 92 ALA A N 1
ATOM 732 C CA . ALA A 1 92 ? -17.250 -7.673 14.635 1.00 69.56 92 ALA A CA 1
ATOM 733 C C . ALA A 1 92 ? -17.690 -8.330 13.301 1.00 69.56 92 ALA A C 1
ATOM 735 O O . ALA A 1 92 ? -16.810 -8.780 12.564 1.00 69.56 92 ALA A O 1
ATOM 736 N N . PRO A 1 93 ? -18.982 -8.354 12.909 1.00 80.31 93 PRO A N 1
ATOM 737 C CA . PRO A 1 93 ? -19.390 -8.991 11.653 1.00 80.31 93 PRO A CA 1
ATOM 738 C C . PRO A 1 93 ? -19.045 -8.164 10.405 1.00 80.31 93 PRO A C 1
ATOM 740 O O . PRO A 1 93 ? -18.904 -8.729 9.324 1.00 80.31 93 PRO A O 1
ATOM 743 N N . VAL A 1 94 ? -18.872 -6.842 10.535 1.00 80.31 94 VAL A N 1
ATOM 744 C CA . VAL A 1 94 ? -18.563 -5.931 9.413 1.00 80.31 94 VAL A CA 1
ATOM 745 C C . VAL A 1 94 ? -17.054 -5.764 9.207 1.00 80.31 94 VAL A C 1
ATOM 747 O O . VAL A 1 94 ? -16.584 -5.655 8.074 1.00 80.31 94 VAL A O 1
ATOM 750 N N . SER A 1 95 ? -16.263 -5.794 10.280 1.00 79.50 95 SER A N 1
ATOM 751 C CA . SER A 1 95 ? -14.811 -5.590 10.220 1.00 79.50 95 SER A CA 1
ATOM 752 C C . SER A 1 95 ? -14.071 -6.712 9.494 1.00 79.50 95 SER A C 1
ATOM 754 O O . SER A 1 95 ? -13.112 -6.427 8.779 1.00 79.50 95 SER A O 1
ATOM 756 N N . VAL A 1 96 ? -14.519 -7.967 9.615 1.00 83.31 96 VAL A N 1
ATOM 757 C CA . VAL A 1 96 ? -13.882 -9.108 8.938 1.00 83.31 96 VAL A CA 1
ATOM 758 C C . VAL A 1 96 ? -14.013 -8.998 7.406 1.00 83.31 96 VAL A C 1
ATOM 760 O O . VAL A 1 96 ? -12.975 -9.011 6.739 1.00 83.31 96 VAL A O 1
ATOM 763 N N . PRO A 1 97 ? -15.212 -8.791 6.818 1.00 86.25 97 PRO A N 1
ATOM 764 C CA . PRO A 1 97 ? -15.349 -8.517 5.386 1.00 86.25 97 PRO A CA 1
ATOM 765 C C . PRO A 1 97 ? -14.565 -7.283 4.927 1.00 86.25 97 PRO A C 1
ATOM 767 O O . PRO A 1 97 ? -13.864 -7.341 3.918 1.00 86.25 97 PRO A O 1
ATOM 770 N N . VAL A 1 98 ? -14.629 -6.178 5.679 1.00 87.38 98 VAL A N 1
ATOM 771 C CA . VAL A 1 98 ? -13.925 -4.934 5.324 1.00 87.38 98 VAL A CA 1
ATOM 772 C C . VAL A 1 98 ? -12.410 -5.138 5.316 1.00 87.38 98 VAL A C 1
ATOM 774 O O . VAL A 1 98 ? -11.738 -4.671 4.399 1.00 87.38 98 VAL A O 1
ATOM 777 N N . ALA A 1 99 ? -11.857 -5.879 6.277 1.00 86.19 99 ALA A N 1
ATOM 778 C CA . ALA A 1 99 ? -10.432 -6.191 6.319 1.00 86.19 99 ALA A CA 1
ATOM 779 C C . ALA A 1 99 ? -9.989 -7.041 5.117 1.00 86.19 99 ALA A C 1
ATOM 781 O O . ALA A 1 99 ? -8.933 -6.775 4.541 1.00 86.19 99 ALA A O 1
ATOM 782 N N . VAL A 1 100 ? -10.804 -8.017 4.700 1.00 89.88 100 VAL A N 1
ATOM 783 C CA . VAL A 1 100 ? -10.528 -8.842 3.512 1.00 89.88 100 VAL A CA 1
ATOM 784 C C . VAL A 1 100 ? -10.564 -7.995 2.240 1.00 89.88 100 VAL A C 1
ATOM 786 O O . VAL A 1 100 ? -9.643 -8.086 1.431 1.00 89.88 100 VAL A O 1
ATOM 789 N N . VAL A 1 101 ? -11.567 -7.127 2.080 1.00 90.81 101 VAL A N 1
ATOM 790 C CA . VAL A 1 101 ? -11.678 -6.231 0.915 1.00 90.81 101 VAL A CA 1
ATOM 791 C C . VAL A 1 101 ? -10.514 -5.240 0.869 1.00 90.81 101 VAL A C 1
ATOM 793 O O . VAL A 1 101 ? -9.903 -5.063 -0.182 1.00 90.81 101 VAL A O 1
ATOM 796 N N . MET A 1 102 ? -10.146 -4.643 2.004 1.00 87.62 102 MET A N 1
ATOM 797 C CA . MET A 1 102 ? -8.995 -3.738 2.104 1.00 87.62 102 MET A CA 1
ATOM 798 C C . MET A 1 102 ? -7.676 -4.449 1.784 1.00 87.62 102 MET A C 1
ATOM 800 O O . MET A 1 102 ? -6.836 -3.907 1.063 1.00 87.62 102 MET A O 1
ATOM 804 N N . GLY A 1 103 ? -7.499 -5.675 2.282 1.00 87.88 103 GLY A N 1
ATOM 805 C CA . GLY A 1 103 ? -6.342 -6.509 1.970 1.00 87.88 103 GLY A CA 1
ATOM 806 C C . GLY A 1 103 ? -6.267 -6.847 0.481 1.00 87.88 103 GLY A C 1
ATOM 807 O O . GLY A 1 103 ? -5.232 -6.626 -0.148 1.00 87.88 103 GLY A O 1
ATOM 808 N N . ALA A 1 104 ? -7.374 -7.305 -0.104 1.00 91.31 104 ALA A N 1
ATOM 809 C CA . ALA A 1 104 ? -7.470 -7.605 -1.530 1.00 91.31 104 ALA A CA 1
ATOM 810 C C . ALA A 1 104 ? -7.199 -6.364 -2.395 1.00 91.31 104 ALA A C 1
ATOM 812 O O . ALA 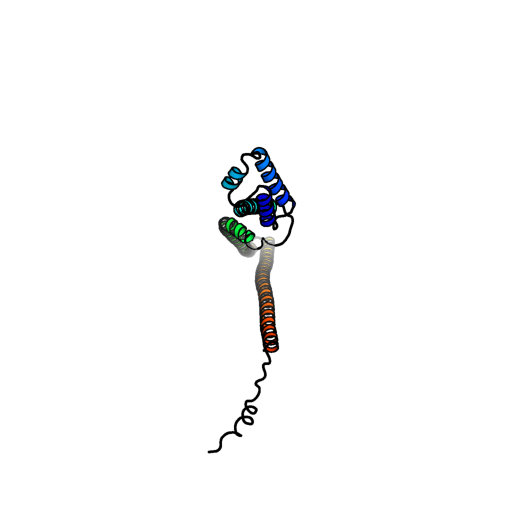A 1 104 ? -6.438 -6.440 -3.356 1.00 91.31 104 ALA A O 1
ATOM 813 N N . MET A 1 105 ? -7.740 -5.201 -2.022 1.00 91.25 105 MET A N 1
ATOM 814 C CA . MET A 1 105 ? -7.501 -3.938 -2.722 1.00 91.25 105 MET A CA 1
ATOM 815 C C . MET A 1 105 ? -6.019 -3.553 -2.701 1.00 91.25 105 MET A C 1
ATOM 817 O O . MET A 1 105 ? -5.469 -3.172 -3.733 1.00 91.25 105 MET A O 1
ATOM 821 N N . PHE A 1 106 ? -5.344 -3.702 -1.559 1.00 90.88 106 PHE A N 1
ATOM 822 C CA . PHE A 1 106 ? -3.910 -3.436 -1.457 1.00 90.88 106 PHE A CA 1
ATOM 823 C C . PHE A 1 106 ? -3.084 -4.382 -2.337 1.00 90.88 106 PHE A C 1
ATOM 825 O O . PHE A 1 106 ? -2.168 -3.934 -3.028 1.00 90.88 106 PHE A O 1
ATOM 832 N N . VAL A 1 107 ? -3.436 -5.671 -2.364 1.00 92.06 107 VAL A N 1
ATOM 833 C CA . VAL A 1 107 ? -2.790 -6.664 -3.235 1.00 92.06 107 VAL A CA 1
ATOM 834 C C . VAL A 1 107 ? -3.001 -6.316 -4.707 1.00 92.06 107 VAL A C 1
ATOM 836 O O . VAL A 1 107 ? -2.035 -6.326 -5.465 1.00 92.06 107 VAL A O 1
ATOM 839 N N . CYS A 1 108 ? -4.215 -5.93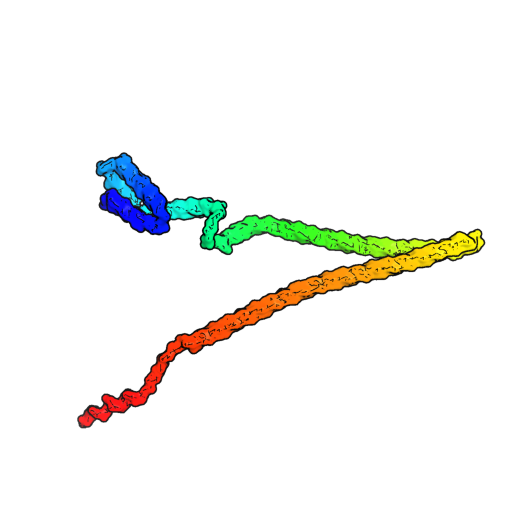7 -5.111 1.00 92.75 108 CYS A N 1
ATOM 840 C CA . CYS A 1 108 ? -4.504 -5.506 -6.479 1.00 92.75 108 CYS A CA 1
ATOM 841 C C . CYS A 1 108 ? -3.695 -4.266 -6.872 1.00 92.75 108 CYS A C 1
ATOM 843 O O . CYS A 1 108 ? -3.081 -4.248 -7.935 1.00 92.75 108 CYS A O 1
ATOM 845 N N . ILE A 1 109 ? -3.638 -3.246 -6.012 1.00 91.31 109 ILE A N 1
ATOM 846 C CA . ILE A 1 109 ? -2.861 -2.026 -6.275 1.00 91.31 109 ILE A CA 1
ATOM 847 C C . ILE A 1 109 ? -1.370 -2.354 -6.407 1.00 91.31 109 ILE A C 1
ATOM 849 O O . ILE A 1 109 ? -0.713 -1.878 -7.333 1.00 91.31 109 ILE A O 1
ATOM 853 N N . ALA A 1 110 ? -0.835 -3.193 -5.519 1.00 87.00 110 ALA A N 1
ATOM 854 C CA . ALA A 1 110 ? 0.553 -3.634 -5.590 1.00 87.00 110 ALA A CA 1
ATOM 855 C C . ALA A 1 110 ? 0.828 -4.438 -6.871 1.00 87.00 110 ALA A C 1
ATOM 857 O O . ALA A 1 110 ? 1.824 -4.186 -7.547 1.00 87.00 110 ALA A O 1
ATOM 858 N N . ALA A 1 111 ? -0.068 -5.356 -7.241 1.00 91.31 111 ALA A N 1
ATOM 859 C CA . ALA A 1 111 ? 0.039 -6.146 -8.462 1.00 91.31 111 ALA A CA 1
ATOM 860 C C . ALA A 1 111 ? 0.022 -5.259 -9.714 1.00 91.31 111 ALA A C 1
ATOM 862 O O . ALA A 1 111 ? 0.865 -5.435 -10.590 1.00 91.31 111 ALA A O 1
ATOM 863 N N . VAL A 1 112 ? -0.869 -4.263 -9.775 1.00 92.81 112 VAL A N 1
ATOM 864 C CA . VAL A 1 112 ? -0.912 -3.281 -10.869 1.00 92.81 112 VAL A CA 1
ATOM 865 C C . VAL A 1 112 ? 0.383 -2.472 -10.922 1.00 92.81 112 VAL A C 1
ATOM 867 O O . VAL A 1 112 ? 0.963 -2.329 -11.994 1.00 92.81 112 VAL A O 1
ATOM 870 N N . ALA A 1 113 ? 0.890 -1.992 -9.785 1.00 86.50 113 ALA A N 1
ATOM 871 C CA . ALA A 1 113 ? 2.148 -1.246 -9.745 1.00 86.50 113 ALA A CA 1
ATOM 872 C C . ALA A 1 113 ? 3.336 -2.081 -10.258 1.00 86.50 113 ALA A C 1
ATOM 874 O O . ALA A 1 113 ? 4.162 -1.580 -11.024 1.00 86.50 113 ALA A O 1
ATOM 875 N N . VAL A 1 114 ? 3.404 -3.363 -9.885 1.00 88.25 114 VAL A N 1
ATOM 876 C CA . VAL A 1 114 ? 4.423 -4.295 -10.387 1.00 88.25 114 VAL A CA 1
ATOM 877 C C . VAL A 1 114 ? 4.233 -4.558 -11.879 1.00 88.25 114 VAL A C 1
ATOM 879 O O . VAL A 1 114 ? 5.206 -4.491 -12.626 1.00 88.25 114 VAL A O 1
ATOM 882 N N . ALA A 1 115 ? 3.005 -4.797 -12.339 1.00 89.69 115 ALA A N 1
ATOM 883 C CA . ALA A 1 115 ? 2.709 -5.025 -13.750 1.00 89.69 115 ALA A CA 1
ATOM 884 C C . ALA A 1 115 ? 3.115 -3.827 -14.623 1.00 89.69 115 ALA A C 1
ATOM 886 O O . ALA A 1 115 ? 3.715 -4.020 -15.677 1.00 89.69 115 ALA A O 1
ATOM 887 N N . VAL A 1 116 ? 2.862 -2.597 -14.162 1.00 89.62 116 VAL A N 1
ATOM 888 C CA . VAL A 1 116 ? 3.304 -1.364 -14.834 1.00 89.62 116 VAL A CA 1
ATOM 889 C C . VAL A 1 116 ? 4.830 -1.263 -14.861 1.00 89.62 116 VAL A C 1
ATOM 891 O O . VAL A 1 116 ? 5.409 -0.931 -15.890 1.00 89.62 116 VAL A O 1
ATOM 894 N N . ALA A 1 117 ? 5.515 -1.580 -13.760 1.00 85.50 117 ALA A N 1
ATOM 895 C CA . ALA A 1 117 ? 6.977 -1.565 -13.740 1.00 85.50 117 ALA A CA 1
ATOM 896 C C . ALA A 1 117 ? 7.575 -2.593 -14.718 1.00 85.50 117 ALA A C 1
ATOM 898 O O . ALA A 1 117 ? 8.517 -2.285 -15.451 1.00 85.50 117 ALA A O 1
ATOM 899 N N . VAL A 1 118 ? 7.004 -3.799 -14.761 1.00 89.25 118 VAL A N 1
ATOM 900 C CA . VAL A 1 118 ? 7.425 -4.873 -15.667 1.00 89.25 118 VAL A CA 1
ATOM 901 C C . VAL A 1 118 ? 7.139 -4.508 -17.124 1.00 89.25 118 VAL A C 1
ATOM 903 O O . VAL A 1 118 ? 8.013 -4.693 -17.968 1.00 89.25 118 VAL A O 1
ATOM 906 N N . SER A 1 119 ? 5.966 -3.949 -17.437 1.00 91.38 119 SER A N 1
ATOM 907 C CA . SER A 1 119 ? 5.616 -3.567 -18.810 1.00 91.38 119 SER A CA 1
ATOM 908 C C . SER A 1 119 ? 6.532 -2.471 -19.354 1.00 91.38 119 SER A C 1
ATOM 910 O O . SER A 1 119 ? 6.972 -2.565 -20.498 1.00 91.38 119 SER A O 1
ATOM 912 N N . VAL A 1 120 ? 6.908 -1.491 -18.526 1.00 88.50 120 VAL A N 1
ATOM 913 C CA . VAL A 1 120 ? 7.908 -0.472 -18.882 1.00 88.50 120 VAL A CA 1
ATOM 914 C C . VAL A 1 120 ? 9.262 -1.119 -19.171 1.00 88.50 120 VAL A C 1
ATOM 916 O O . VAL A 1 120 ? 9.913 -0.769 -20.152 1.00 88.50 120 VAL A O 1
ATOM 919 N N . PHE A 1 121 ? 9.677 -2.100 -18.369 1.00 86.75 121 PHE A N 1
ATOM 920 C CA . PHE A 1 121 ? 10.942 -2.801 -18.585 1.00 86.75 121 PHE A CA 1
ATOM 921 C C . PHE A 1 121 ? 10.950 -3.586 -19.903 1.00 86.75 121 PHE A C 1
ATOM 923 O O . PHE A 1 121 ? 11.900 -3.493 -20.678 1.00 86.75 121 PHE A O 1
ATOM 930 N N . ILE A 1 122 ? 9.864 -4.307 -20.194 1.00 90.94 122 ILE A N 1
ATOM 931 C CA . ILE A 1 122 ? 9.696 -5.050 -21.449 1.00 90.94 122 ILE A CA 1
ATOM 932 C C . ILE A 1 122 ? 9.678 -4.091 -22.642 1.00 90.94 122 ILE A C 1
ATOM 934 O O . ILE A 1 122 ? 10.354 -4.354 -23.634 1.00 90.94 122 ILE A O 1
ATOM 938 N N . ALA A 1 123 ? 8.967 -2.964 -22.548 1.00 89.19 123 ALA A N 1
ATOM 939 C CA . ALA A 1 123 ? 8.937 -1.955 -23.603 1.00 89.19 123 ALA A CA 1
ATOM 940 C C . ALA A 1 123 ? 10.335 -1.383 -23.885 1.00 89.19 123 ALA A C 1
ATOM 942 O O . ALA A 1 123 ? 10.710 -1.224 -25.048 1.00 89.19 123 ALA A O 1
ATOM 943 N N . ILE A 1 124 ? 11.135 -1.140 -22.838 1.00 89.19 124 ILE A N 1
ATOM 944 C CA . ILE A 1 124 ? 12.515 -0.665 -22.987 1.00 89.19 124 ILE A CA 1
ATOM 945 C C . ILE A 1 124 ? 13.377 -1.701 -23.718 1.00 89.19 124 ILE A C 1
ATOM 947 O O . ILE A 1 124 ? 14.111 -1.352 -24.642 1.00 89.19 124 ILE A O 1
ATOM 951 N N . LEU A 1 125 ? 13.262 -2.979 -23.352 1.00 89.69 125 LEU A N 1
ATOM 952 C CA . LEU A 1 125 ? 13.998 -4.061 -24.012 1.00 89.69 125 LEU A CA 1
ATOM 953 C C . LEU A 1 125 ? 13.561 -4.256 -25.469 1.00 89.69 125 LEU A C 1
ATOM 955 O O . LEU A 1 125 ? 14.408 -4.406 -26.347 1.00 89.69 125 LEU A O 1
ATOM 959 N N . ALA A 1 126 ? 12.257 -4.211 -25.741 1.00 91.62 126 ALA A N 1
ATOM 960 C CA . ALA A 1 126 ? 11.715 -4.364 -27.087 1.00 91.62 126 ALA A CA 1
ATOM 961 C C . ALA A 1 126 ? 12.181 -3.236 -28.017 1.00 91.62 126 ALA A C 1
ATOM 963 O O . ALA A 1 126 ? 12.630 -3.497 -29.131 1.00 91.62 126 ALA A O 1
ATOM 964 N N . ALA A 1 127 ? 12.145 -1.986 -27.554 1.00 89.56 127 ALA A N 1
ATOM 965 C CA . ALA A 1 127 ? 12.632 -0.867 -28.352 1.00 89.56 127 ALA A CA 1
ATOM 966 C C . ALA A 1 127 ? 14.171 -0.827 -28.457 1.00 89.56 127 ALA A C 1
ATOM 968 O O . ALA A 1 127 ? 14.681 -0.383 -29.484 1.00 89.56 127 ALA A O 1
ATOM 969 N N . ALA A 1 128 ? 14.920 -1.369 -27.488 1.00 89.31 128 ALA A N 1
ATOM 970 C CA . ALA A 1 128 ? 16.361 -1.599 -27.640 1.00 89.31 128 ALA A CA 1
ATOM 971 C C . ALA A 1 128 ? 16.678 -2.679 -28.696 1.00 89.31 128 ALA A C 1
ATOM 973 O O . ALA A 1 128 ? 17.613 -2.531 -29.481 1.00 89.31 128 ALA A O 1
ATOM 974 N N . ALA A 1 129 ? 15.882 -3.750 -28.765 1.00 90.88 129 ALA A N 1
ATOM 975 C CA . ALA A 1 129 ? 15.997 -4.745 -29.831 1.00 90.88 129 ALA A CA 1
ATOM 976 C C . ALA A 1 129 ? 15.625 -4.147 -31.202 1.00 90.88 129 ALA A C 1
ATOM 978 O O . ALA A 1 129 ? 16.291 -4.416 -32.201 1.00 90.88 129 ALA A O 1
ATOM 979 N N . GLY A 1 130 ? 14.609 -3.279 -31.239 1.00 91.19 130 GLY A N 1
ATOM 980 C CA . GLY A 1 130 ? 14.221 -2.531 -32.434 1.00 91.19 130 GLY A CA 1
ATOM 981 C C . GLY A 1 130 ? 15.330 -1.607 -32.944 1.00 91.19 130 GLY A C 1
ATOM 982 O O . GLY A 1 130 ? 15.625 -1.607 -34.138 1.00 91.19 130 GLY A O 1
ATOM 983 N N . SER A 1 131 ? 16.002 -0.865 -32.059 1.00 87.44 131 SER A N 1
ATOM 984 C CA . SER A 1 131 ? 17.123 -0.003 -32.456 1.00 87.44 131 SER A CA 1
ATOM 985 C C . SER A 1 131 ? 18.335 -0.800 -32.944 1.00 87.44 131 SER A C 1
ATOM 987 O O . SER A 1 131 ? 18.982 -0.383 -33.906 1.00 87.44 131 SER A O 1
ATOM 989 N N . LEU A 1 132 ? 18.590 -1.987 -32.380 1.00 91.00 132 LEU A N 1
ATOM 990 C CA . LEU A 1 132 ? 19.595 -2.919 -32.902 1.00 91.00 132 LEU A CA 1
ATOM 991 C C . LEU A 1 132 ? 19.245 -3.431 -34.306 1.00 91.00 132 LEU A C 1
ATOM 993 O O . LEU A 1 132 ? 20.121 -3.508 -35.166 1.00 91.00 132 LEU A O 1
ATOM 997 N N . ALA A 1 133 ? 17.975 -3.750 -34.562 1.00 90.75 133 ALA A N 1
ATOM 998 C CA . ALA A 1 133 ? 17.523 -4.183 -35.882 1.00 90.75 133 ALA A CA 1
ATOM 999 C C . ALA A 1 133 ? 17.674 -3.069 -36.932 1.00 90.75 133 ALA A C 1
ATOM 1001 O O . ALA A 1 133 ? 18.154 -3.329 -38.034 1.00 90.75 133 ALA A O 1
ATOM 1002 N N . ILE A 1 134 ? 17.340 -1.822 -36.578 1.00 89.62 134 ILE A N 1
ATOM 1003 C CA . ILE A 1 134 ? 17.528 -0.648 -37.450 1.00 89.62 134 ILE A CA 1
ATOM 1004 C C . ILE A 1 134 ? 19.016 -0.420 -37.739 1.00 89.62 134 ILE A C 1
ATOM 1006 O O . ILE A 1 134 ? 19.390 -0.149 -38.879 1.00 89.62 134 ILE A O 1
ATOM 1010 N N . PHE A 1 135 ? 19.875 -0.585 -36.733 1.00 91.00 135 PHE A N 1
ATOM 1011 C CA . PHE A 1 135 ? 21.322 -0.499 -36.905 1.00 91.00 135 PHE A CA 1
ATOM 1012 C C . PHE A 1 135 ? 21.853 -1.574 -37.870 1.00 91.00 135 PHE A C 1
ATOM 1014 O O . PHE A 1 135 ? 22.589 -1.256 -38.805 1.00 91.00 135 PHE A O 1
ATOM 1021 N N . ALA A 1 136 ? 21.435 -2.832 -37.700 1.00 90.19 136 ALA A N 1
ATOM 1022 C CA . ALA A 1 136 ? 21.821 -3.934 -38.582 1.00 90.19 136 ALA A CA 1
ATOM 1023 C C . ALA A 1 136 ? 21.321 -3.730 -40.024 1.00 90.19 136 ALA A C 1
ATOM 1025 O O . ALA A 1 136 ? 22.078 -3.925 -40.977 1.00 90.19 136 ALA A O 1
ATOM 1026 N N . ALA A 1 137 ? 20.077 -3.269 -40.188 1.00 88.75 137 ALA A N 1
ATOM 1027 C CA . ALA A 1 137 ? 19.518 -2.908 -41.488 1.00 88.75 137 ALA A CA 1
ATOM 1028 C C . ALA A 1 137 ? 20.300 -1.757 -42.145 1.00 88.75 137 ALA A C 1
ATOM 1030 O O . ALA A 1 137 ? 20.548 -1.787 -43.349 1.00 88.75 137 ALA A O 1
ATOM 1031 N N . GLY A 1 138 ? 20.753 -0.781 -41.353 1.00 88.81 138 GLY A N 1
ATOM 1032 C CA . GLY A 1 138 ? 21.623 0.297 -41.813 1.00 88.81 138 GLY A CA 1
ATOM 1033 C C . GLY A 1 138 ? 22.956 -0.210 -42.376 1.00 88.81 138 GLY A C 1
ATOM 1034 O O . GLY A 1 138 ? 23.362 0.231 -43.448 1.00 88.81 138 GLY A O 1
ATOM 1035 N N . ILE A 1 139 ? 23.601 -1.184 -41.721 1.00 88.94 139 ILE A N 1
ATOM 1036 C CA . ILE A 1 139 ? 24.845 -1.806 -42.219 1.00 88.94 139 ILE A CA 1
ATOM 1037 C C . ILE A 1 139 ? 24.599 -2.550 -43.537 1.00 88.94 139 ILE A C 1
ATOM 1039 O O . ILE A 1 139 ? 25.376 -2.408 -44.479 1.00 88.94 139 ILE A O 1
ATOM 1043 N N . MET A 1 140 ? 23.505 -3.308 -43.639 1.00 88.75 140 MET A N 1
ATOM 1044 C CA . MET A 1 140 ? 23.161 -4.027 -44.872 1.00 88.75 140 MET A CA 1
ATOM 1045 C C . MET A 1 140 ? 22.794 -3.095 -46.037 1.00 88.75 140 MET A C 1
ATOM 1047 O O . MET A 1 140 ? 22.937 -3.490 -47.192 1.00 88.75 140 MET A O 1
ATOM 1051 N N . ALA A 1 141 ? 22.349 -1.866 -45.760 1.00 87.88 141 ALA A N 1
ATOM 1052 C CA . ALA A 1 141 ? 21.984 -0.877 -46.774 1.00 87.88 141 ALA A CA 1
ATOM 1053 C C . ALA A 1 141 ? 23.181 -0.089 -47.347 1.00 87.88 141 ALA A C 1
ATOM 1055 O O . ALA A 1 141 ? 23.021 0.587 -48.367 1.00 87.88 141 ALA A O 1
ATOM 1056 N N . LEU A 1 142 ? 24.374 -0.185 -46.739 1.00 88.06 142 LEU A N 1
ATOM 1057 C CA . LEU A 1 142 ? 25.604 0.482 -47.200 1.00 88.06 142 LEU A CA 1
ATOM 1058 C C . LEU A 1 142 ? 25.908 0.305 -48.703 1.00 88.06 142 LEU A C 1
ATOM 1060 O O . LEU A 1 142 ? 26.226 1.312 -49.338 1.00 88.06 142 LEU A O 1
ATOM 1064 N N . PRO A 1 143 ? 25.800 -0.903 -49.299 1.00 86.25 143 PRO A N 1
ATOM 1065 C CA . PRO A 1 143 ? 26.090 -1.102 -50.721 1.00 86.25 143 PRO A CA 1
ATOM 1066 C C . PRO A 1 143 ? 25.012 -0.562 -51.670 1.00 86.25 143 PRO A C 1
ATOM 1068 O O . PRO A 1 143 ? 25.307 -0.341 -52.840 1.00 86.25 143 PRO A O 1
ATOM 1071 N N . VAL A 1 144 ? 23.775 -0.358 -51.201 1.00 86.75 144 VAL A N 1
ATOM 1072 C CA . VAL A 1 144 ? 22.648 0.046 -52.063 1.00 86.75 144 VAL A CA 1
ATOM 1073 C C . VAL A 1 144 ? 22.438 1.559 -52.032 1.00 86.75 144 VAL A C 1
ATOM 1075 O O . VAL A 1 144 ? 22.191 2.170 -53.068 1.00 86.75 144 VAL A O 1
ATOM 1078 N N . ALA A 1 145 ? 22.542 2.180 -50.855 1.00 86.69 145 ALA A N 1
ATOM 1079 C CA . ALA A 1 145 ? 22.300 3.609 -50.691 1.00 86.69 145 ALA A CA 1
ATOM 1080 C C . ALA A 1 145 ? 23.071 4.172 -49.483 1.00 86.69 145 ALA A C 1
ATOM 1082 O O . ALA A 1 145 ? 22.586 4.195 -48.350 1.00 86.69 145 ALA A O 1
ATOM 1083 N N . PHE A 1 146 ? 24.283 4.666 -49.750 1.00 89.88 146 PHE A N 1
ATOM 1084 C CA . PHE A 1 146 ? 25.256 5.101 -48.739 1.00 89.88 146 PHE A CA 1
ATOM 1085 C C . PHE A 1 146 ? 24.733 6.202 -47.796 1.00 89.88 146 PHE A C 1
ATOM 1087 O O . PHE A 1 146 ? 24.928 6.131 -46.584 1.00 89.88 146 PHE A O 1
ATOM 1094 N N . SER A 1 147 ? 24.020 7.201 -48.331 1.00 87.19 147 SER A N 1
ATOM 1095 C CA . SER A 1 147 ? 23.493 8.319 -47.533 1.00 87.19 147 SER A CA 1
ATOM 1096 C C . SER A 1 147 ? 22.392 7.877 -46.558 1.00 87.19 147 SER A C 1
ATOM 1098 O O . SER A 1 147 ? 22.448 8.205 -45.372 1.00 87.19 147 SER A O 1
ATOM 1100 N N . SER A 1 148 ? 21.435 7.062 -47.015 1.00 86.88 148 SER A N 1
ATOM 1101 C CA . SER A 1 148 ? 20.382 6.512 -46.151 1.00 86.88 148 SER A CA 1
ATOM 1102 C C . SER A 1 148 ? 20.918 5.487 -45.153 1.00 86.88 148 SER A C 1
ATOM 1104 O O . SER A 1 148 ? 20.443 5.430 -44.022 1.00 86.88 148 SER A O 1
ATOM 1106 N N . ALA A 1 149 ? 21.936 4.712 -45.534 1.00 86.88 149 ALA A N 1
ATOM 1107 C CA . ALA A 1 149 ? 22.584 3.748 -44.652 1.00 86.88 149 ALA A CA 1
ATOM 1108 C C . ALA A 1 149 ? 23.253 4.432 -43.450 1.00 86.88 149 ALA A C 1
ATOM 1110 O O . ALA A 1 149 ? 23.011 4.042 -42.309 1.00 86.88 149 ALA A O 1
ATOM 1111 N N . LEU A 1 150 ? 24.014 5.509 -43.680 1.00 88.88 150 LEU A N 1
ATOM 1112 C CA . LEU A 1 150 ? 24.617 6.315 -42.611 1.00 88.88 150 LEU A CA 1
ATOM 1113 C C . LEU A 1 150 ? 23.567 6.902 -41.661 1.00 88.88 150 LEU A C 1
ATOM 1115 O O . LEU A 1 150 ? 23.758 6.896 -40.444 1.00 88.88 150 LEU A O 1
ATOM 1119 N N . MET A 1 151 ? 22.443 7.371 -42.205 1.00 91.06 151 MET A N 1
ATOM 1120 C CA . MET A 1 151 ? 21.360 7.936 -41.406 1.00 91.06 151 MET A CA 1
ATOM 1121 C C . MET A 1 151 ? 20.680 6.874 -40.521 1.00 91.06 151 MET A C 1
ATOM 1123 O O . MET A 1 151 ? 20.431 7.135 -39.345 1.00 91.06 151 MET A O 1
ATOM 1127 N N . LEU A 1 152 ? 20.441 5.662 -41.041 1.00 89.69 152 LEU A N 1
ATOM 1128 C CA . LEU A 1 152 ? 19.867 4.542 -40.279 1.00 89.69 152 LEU A CA 1
ATOM 1129 C C . LEU A 1 152 ? 20.824 4.008 -39.206 1.00 89.69 152 LEU A C 1
ATOM 1131 O O . LEU A 1 152 ? 20.394 3.732 -38.088 1.00 89.69 152 LEU A O 1
ATOM 1135 N N . ILE A 1 153 ? 22.121 3.917 -39.512 1.00 90.75 153 ILE A N 1
ATOM 1136 C CA . ILE A 1 153 ? 23.162 3.546 -38.541 1.00 90.75 153 ILE A CA 1
ATOM 1137 C C . ILE A 1 153 ? 23.199 4.567 -37.395 1.00 90.75 153 ILE A C 1
ATOM 1139 O O . ILE A 1 153 ? 23.173 4.182 -36.225 1.00 90.75 153 ILE A O 1
ATOM 1143 N N . GLY A 1 154 ? 23.201 5.865 -37.719 1.00 89.81 154 GLY A N 1
ATOM 1144 C CA . GLY A 1 154 ? 23.168 6.942 -36.728 1.00 89.81 154 GLY A CA 1
ATOM 1145 C C . GLY A 1 154 ? 21.897 6.924 -35.875 1.00 89.81 154 GLY A C 1
ATOM 1146 O O . GLY A 1 154 ? 21.976 7.039 -34.652 1.00 89.81 154 GLY A O 1
ATOM 1147 N N . ALA A 1 155 ? 20.735 6.703 -36.494 1.00 88.75 155 ALA A N 1
ATOM 1148 C CA . ALA A 1 155 ? 19.459 6.578 -35.793 1.00 88.75 155 ALA A CA 1
ATOM 1149 C C . ALA A 1 155 ? 19.416 5.349 -34.869 1.00 88.75 155 ALA A C 1
ATOM 1151 O O . ALA A 1 155 ? 18.926 5.446 -33.745 1.00 88.75 155 ALA A O 1
ATOM 1152 N N . GLY A 1 156 ? 19.971 4.212 -35.300 1.00 88.06 156 GLY A N 1
ATOM 1153 C CA . GLY A 1 156 ? 20.091 3.002 -34.485 1.00 88.06 156 GLY A CA 1
ATOM 1154 C C . GLY A 1 156 ? 20.979 3.207 -33.253 1.00 88.06 156 GLY A C 1
ATOM 1155 O O . GLY A 1 156 ? 20.579 2.860 -32.143 1.00 88.06 156 GLY A O 1
ATOM 1156 N N . LEU A 1 157 ? 22.140 3.852 -33.419 1.00 90.88 157 LEU A N 1
ATOM 1157 C CA . LEU A 1 157 ? 23.060 4.202 -32.324 1.00 90.88 157 LEU A CA 1
ATOM 1158 C C . LEU A 1 157 ? 22.443 5.196 -31.333 1.00 90.88 157 LEU A C 1
ATOM 1160 O O . LEU A 1 157 ? 22.517 4.989 -30.121 1.00 90.88 157 LEU A O 1
ATOM 1164 N N . ALA A 1 158 ? 21.798 6.250 -31.837 1.00 90.69 158 ALA A N 1
ATOM 1165 C CA . ALA A 1 158 ? 21.081 7.210 -31.002 1.00 90.69 158 ALA A CA 1
ATOM 1166 C C . ALA A 1 158 ? 19.936 6.528 -30.238 1.00 90.69 158 ALA A C 1
ATOM 1168 O O . ALA A 1 158 ? 19.786 6.732 -29.034 1.00 90.69 158 ALA A O 1
ATOM 1169 N N . GLY A 1 159 ? 19.181 5.656 -30.914 1.00 88.25 159 GLY A N 1
ATOM 1170 C CA . GLY A 1 159 ? 18.133 4.840 -30.311 1.00 88.25 159 GLY A CA 1
ATOM 1171 C C . GLY A 1 159 ? 18.671 3.956 -29.189 1.00 88.25 159 GLY A C 1
ATOM 1172 O O . GLY A 1 159 ? 18.138 3.981 -28.086 1.00 88.25 159 GLY A O 1
ATOM 1173 N N . MET A 1 160 ? 19.767 3.229 -29.410 1.00 88.75 160 MET A N 1
ATOM 1174 C CA . MET A 1 160 ? 20.419 2.445 -28.354 1.00 88.75 160 MET A CA 1
ATOM 1175 C C . MET A 1 160 ? 20.849 3.301 -27.159 1.00 88.75 160 MET A C 1
ATOM 1177 O O . MET A 1 160 ? 20.598 2.915 -26.017 1.00 88.75 160 MET A O 1
ATOM 1181 N N . GLY A 1 161 ? 21.450 4.469 -27.403 1.00 87.75 161 GLY A N 1
ATOM 1182 C CA . GLY A 1 161 ? 21.876 5.387 -26.345 1.00 87.75 161 GLY A CA 1
ATOM 1183 C C . GLY A 1 161 ? 20.709 5.894 -25.495 1.00 87.75 161 GLY A C 1
ATOM 1184 O O . GLY A 1 161 ? 20.779 5.869 -24.265 1.00 87.75 161 GLY A O 1
ATOM 1185 N N . ILE A 1 162 ? 19.604 6.284 -26.137 1.00 90.00 162 ILE A N 1
ATOM 1186 C CA . ILE A 1 162 ? 18.388 6.746 -25.454 1.00 90.00 162 ILE A CA 1
ATOM 1187 C C . ILE A 1 162 ? 17.767 5.609 -24.635 1.00 90.00 162 ILE A C 1
ATOM 1189 O O . ILE A 1 162 ? 17.438 5.803 -23.466 1.00 90.00 162 ILE A O 1
ATOM 1193 N N . MET A 1 163 ? 17.659 4.405 -25.201 1.00 87.50 163 MET A N 1
ATOM 1194 C CA . MET A 1 163 ? 17.071 3.259 -24.500 1.00 87.50 163 MET A CA 1
ATOM 1195 C C . MET A 1 163 ? 17.936 2.786 -23.324 1.00 87.50 163 MET A C 1
ATOM 1197 O O . MET A 1 163 ? 17.396 2.438 -22.275 1.00 87.50 163 MET A O 1
ATOM 1201 N N . ALA A 1 164 ? 19.267 2.842 -23.443 1.00 87.31 164 ALA A N 1
ATOM 1202 C CA . ALA A 1 164 ? 20.184 2.549 -22.342 1.00 87.31 164 ALA A CA 1
ATOM 1203 C C . ALA A 1 164 ? 20.068 3.581 -21.206 1.00 87.31 164 ALA A C 1
ATOM 1205 O O . ALA A 1 164 ? 20.017 3.203 -20.034 1.00 87.31 164 ALA A O 1
ATOM 1206 N N . ALA A 1 165 ? 19.965 4.873 -21.536 1.00 88.81 165 ALA A N 1
ATOM 1207 C CA . ALA A 1 165 ? 19.772 5.936 -20.550 1.00 88.81 165 ALA A CA 1
ATOM 1208 C C . ALA A 1 165 ? 18.418 5.815 -19.830 1.00 88.81 165 ALA A C 1
ATOM 1210 O O . ALA A 1 165 ? 18.362 5.882 -18.600 1.00 88.81 165 ALA A O 1
ATOM 1211 N N . LEU A 1 166 ? 17.333 5.574 -20.574 1.00 88.44 166 LEU A N 1
ATOM 1212 C CA . LEU A 1 166 ? 16.001 5.350 -20.007 1.00 88.44 166 LEU A CA 1
ATOM 1213 C C . LEU A 1 166 ? 15.957 4.088 -19.138 1.00 88.44 166 LEU A C 1
ATOM 1215 O O . LEU A 1 166 ? 15.400 4.123 -18.042 1.00 88.44 166 LEU A O 1
ATOM 1219 N N . GLY A 1 167 ? 16.602 3.002 -19.574 1.00 86.50 167 GLY A N 1
ATOM 1220 C CA . GLY A 1 167 ? 16.753 1.781 -18.785 1.00 86.50 167 GLY A CA 1
ATOM 1221 C C . GLY A 1 167 ? 17.494 2.024 -17.469 1.00 86.50 167 GLY A C 1
ATOM 1222 O O . GLY A 1 167 ? 17.016 1.624 -16.407 1.00 86.50 167 GLY A O 1
ATOM 1223 N N . ALA A 1 168 ? 18.617 2.747 -17.502 1.00 86.25 168 ALA A N 1
ATOM 1224 C CA . ALA A 1 168 ? 19.370 3.100 -16.300 1.00 86.25 168 ALA A CA 1
ATOM 1225 C C . ALA A 1 168 ? 18.544 3.966 -15.333 1.00 86.25 168 ALA A C 1
ATOM 1227 O O . ALA A 1 168 ? 18.524 3.700 -14.129 1.00 86.25 168 ALA A O 1
ATOM 1228 N N . LEU A 1 169 ? 17.813 4.962 -15.845 1.00 86.38 169 LEU A N 1
ATOM 1229 C CA . LEU A 1 169 ? 16.933 5.808 -15.035 1.00 86.38 169 LEU A CA 1
ATOM 1230 C C . LEU A 1 169 ? 15.781 5.016 -14.409 1.00 86.38 169 LEU A C 1
ATOM 1232 O O . LEU A 1 169 ? 15.492 5.211 -13.227 1.00 86.38 169 LEU A O 1
ATOM 1236 N N . ALA A 1 170 ? 15.170 4.091 -15.152 1.00 85.44 170 ALA A N 1
ATOM 1237 C CA . ALA A 1 170 ? 14.135 3.207 -14.627 1.00 85.44 170 ALA A CA 1
ATOM 1238 C C . ALA A 1 170 ? 14.674 2.346 -13.470 1.00 85.44 170 ALA A C 1
ATOM 1240 O O . ALA A 1 170 ? 14.072 2.308 -12.397 1.00 85.44 170 ALA A O 1
ATOM 1241 N N . VAL A 1 171 ? 15.854 1.734 -13.628 1.00 82.94 171 VAL A N 1
ATOM 1242 C CA . VAL A 1 171 ? 16.498 0.923 -12.576 1.00 82.94 171 VAL A CA 1
ATOM 1243 C C . VAL A 1 171 ? 16.848 1.764 -11.343 1.00 82.94 171 VAL A C 1
ATOM 1245 O O . VAL A 1 171 ? 16.592 1.343 -10.211 1.00 82.94 171 VAL A O 1
ATOM 1248 N N . ILE A 1 172 ? 17.397 2.968 -11.529 1.00 86.38 172 ILE A N 1
ATOM 1249 C CA . ILE A 1 172 ? 17.715 3.885 -10.423 1.00 86.38 172 ILE A CA 1
ATOM 1250 C C . ILE A 1 172 ? 16.434 4.318 -9.697 1.00 86.38 172 ILE A C 1
ATOM 1252 O O . ILE A 1 172 ? 16.410 4.339 -8.463 1.00 86.38 172 ILE A O 1
ATOM 1256 N N . GLY A 1 173 ? 15.365 4.618 -10.437 1.00 83.81 173 GLY A N 1
ATOM 1257 C CA . GLY A 1 173 ? 14.055 4.968 -9.889 1.00 83.81 173 GLY A CA 1
ATOM 1258 C C . GLY A 1 173 ? 13.476 3.854 -9.018 1.00 83.81 173 GLY A C 1
ATOM 1259 O O . GLY A 1 173 ? 13.105 4.111 -7.872 1.00 83.81 173 GLY A O 1
ATOM 1260 N N . VAL A 1 174 ? 13.491 2.611 -9.513 1.00 83.00 174 VAL A N 1
ATOM 1261 C CA . VAL A 1 174 ? 13.030 1.418 -8.777 1.00 83.00 174 VAL A CA 1
ATOM 1262 C C . VAL A 1 174 ? 13.883 1.164 -7.530 1.00 83.00 174 VAL A C 1
ATOM 1264 O O . VAL A 1 174 ? 13.358 0.917 -6.445 1.00 83.00 174 VAL A O 1
ATOM 1267 N N . LYS A 1 175 ? 15.212 1.287 -7.626 1.00 81.50 175 LYS A N 1
ATOM 1268 C CA . LYS A 1 175 ? 16.104 1.116 -6.469 1.00 81.50 175 LYS A CA 1
ATOM 1269 C C . LYS A 1 175 ? 15.855 2.185 -5.401 1.00 81.50 175 LYS A C 1
ATOM 1271 O O . LYS A 1 175 ? 15.865 1.883 -4.207 1.00 81.50 175 LYS A O 1
ATOM 1276 N N . LYS A 1 176 ? 15.615 3.434 -5.813 1.00 86.94 176 LYS A N 1
ATOM 1277 C CA . LYS A 1 176 ? 15.342 4.557 -4.908 1.00 86.94 176 LYS A CA 1
ATOM 1278 C C . LYS A 1 176 ? 13.976 4.431 -4.238 1.00 86.94 176 LYS A C 1
ATOM 1280 O O . LYS A 1 176 ? 13.889 4.679 -3.037 1.00 86.94 176 LYS A O 1
ATOM 1285 N N . SER A 1 177 ? 12.937 4.021 -4.966 1.00 76.38 177 SER A N 1
ATOM 1286 C CA . SER A 1 177 ? 11.606 3.787 -4.392 1.00 76.38 177 SER A CA 1
ATOM 1287 C C . SER A 1 177 ? 11.626 2.630 -3.389 1.00 76.38 177 SER A C 1
ATOM 1289 O O . SER A 1 177 ? 11.117 2.780 -2.279 1.00 76.38 177 SER A O 1
ATOM 1291 N N . MET A 1 178 ? 12.322 1.533 -3.703 1.00 76.69 178 MET A N 1
ATOM 1292 C CA . MET A 1 178 ? 12.517 0.408 -2.784 1.00 76.69 178 MET A CA 1
ATOM 1293 C C . MET A 1 178 ? 13.309 0.820 -1.532 1.00 76.69 178 MET A C 1
ATOM 1295 O O . MET A 1 178 ? 12.904 0.518 -0.410 1.00 76.69 178 MET A O 1
ATOM 1299 N N . ALA A 1 179 ? 14.400 1.576 -1.689 1.00 79.25 179 ALA A N 1
ATOM 1300 C CA . ALA A 1 179 ? 15.183 2.082 -0.562 1.00 79.25 179 ALA A CA 1
ATOM 1301 C C . ALA A 1 179 ? 14.390 3.067 0.315 1.00 79.25 179 ALA A C 1
ATOM 1303 O O . ALA A 1 179 ? 14.512 3.036 1.541 1.00 79.25 179 ALA A O 1
ATOM 1304 N N . ALA A 1 180 ? 13.557 3.920 -0.287 1.00 80.12 180 ALA A N 1
ATOM 1305 C CA . ALA A 1 180 ? 12.673 4.828 0.435 1.00 80.12 180 ALA A CA 1
ATOM 1306 C C . ALA A 1 180 ? 11.609 4.061 1.228 1.00 80.12 180 ALA A C 1
ATOM 1308 O O . ALA A 1 180 ? 11.388 4.373 2.396 1.00 80.12 180 ALA A O 1
ATOM 1309 N N . PHE A 1 181 ? 11.019 3.019 0.639 1.00 78.19 181 PHE A N 1
ATOM 1310 C CA . PHE A 1 181 ? 10.049 2.158 1.312 1.00 78.19 181 PHE A CA 1
ATOM 1311 C C . PHE A 1 181 ? 10.670 1.422 2.508 1.00 78.19 181 PHE A C 1
ATOM 1313 O O . PHE A 1 181 ? 10.124 1.448 3.612 1.00 78.19 181 PHE A O 1
ATOM 1320 N N . ILE A 1 182 ? 11.870 0.858 2.336 1.00 76.69 182 ILE A N 1
ATOM 1321 C CA . ILE A 1 182 ? 12.622 0.207 3.420 1.00 76.69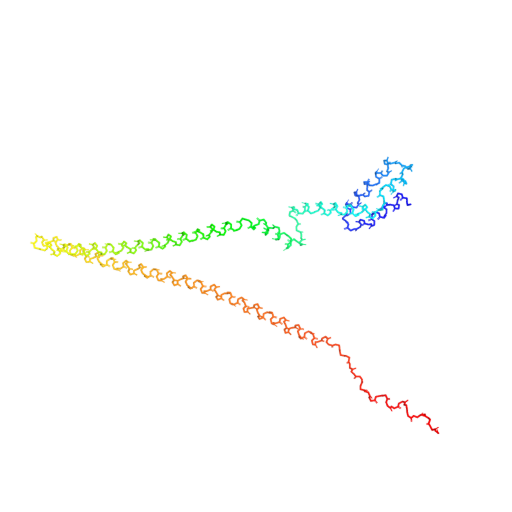 182 ILE A CA 1
ATOM 1322 C C . ILE A 1 182 ? 12.997 1.220 4.511 1.00 76.69 182 ILE A C 1
ATOM 1324 O O . ILE A 1 182 ? 12.857 0.936 5.702 1.00 76.69 182 ILE A O 1
ATOM 1328 N N . LYS A 1 183 ? 13.447 2.424 4.137 1.00 75.81 183 LYS A N 1
ATOM 1329 C CA . LYS A 1 183 ? 13.781 3.489 5.095 1.00 75.81 183 LYS A CA 1
ATOM 1330 C C . LYS A 1 183 ? 12.548 3.957 5.868 1.00 75.81 183 LYS A C 1
ATOM 1332 O O . LYS A 1 183 ? 12.646 4.139 7.078 1.00 75.81 183 LYS A O 1
ATOM 1337 N N . TYR A 1 184 ? 11.405 4.103 5.202 1.00 73.50 184 TYR A N 1
ATOM 1338 C CA . TYR A 1 184 ? 10.132 4.451 5.829 1.00 73.50 184 TYR A CA 1
ATOM 1339 C C . TYR A 1 184 ? 9.694 3.378 6.837 1.00 73.50 184 TYR A C 1
ATOM 1341 O O . TYR A 1 184 ? 9.387 3.696 7.987 1.00 73.50 184 TYR A O 1
ATOM 1349 N N . GLY A 1 185 ? 9.767 2.099 6.450 1.00 69.62 185 GLY A N 1
ATOM 1350 C CA . GLY A 1 185 ? 9.487 0.970 7.341 1.00 69.62 185 GLY A CA 1
ATOM 1351 C C . GLY A 1 185 ? 10.420 0.920 8.556 1.00 69.62 185 GLY A C 1
ATOM 1352 O O . GLY A 1 185 ? 9.961 0.746 9.686 1.00 69.62 185 GLY A O 1
ATOM 1353 N N . ARG A 1 186 ? 11.724 1.146 8.353 1.00 72.25 186 ARG A N 1
ATOM 1354 C CA . ARG A 1 186 ? 12.724 1.170 9.431 1.00 72.25 186 ARG A CA 1
ATOM 1355 C C . ARG A 1 186 ? 12.512 2.336 10.396 1.00 72.25 186 ARG A C 1
ATOM 1357 O O . ARG A 1 186 ? 12.550 2.122 11.601 1.00 72.25 186 ARG A O 1
ATOM 1364 N N . ASN A 1 187 ? 12.235 3.539 9.893 1.00 72.12 187 ASN A N 1
ATOM 1365 C CA . ASN A 1 187 ? 12.032 4.725 10.730 1.00 72.12 187 ASN A CA 1
ATOM 1366 C C . ASN A 1 187 ? 10.827 4.564 11.668 1.00 72.12 187 ASN A C 1
ATOM 1368 O O . ASN A 1 187 ? 10.922 4.822 12.865 1.00 72.12 187 ASN A O 1
ATOM 1372 N N . LYS A 1 188 ? 9.719 4.027 11.146 1.00 65.00 188 LYS A N 1
ATOM 1373 C CA . LYS A 1 188 ? 8.516 3.750 11.941 1.00 65.00 188 LYS A CA 1
ATOM 1374 C C . LYS A 1 188 ? 8.734 2.648 12.984 1.00 65.00 188 LYS A C 1
ATOM 1376 O O . LYS A 1 188 ? 8.017 2.592 13.979 1.00 65.00 188 LYS A O 1
ATOM 1381 N N . ASN A 1 189 ? 9.700 1.754 12.767 1.00 66.31 189 ASN A N 1
ATOM 1382 C CA . ASN A 1 189 ? 10.082 0.743 13.751 1.00 66.31 189 ASN A CA 1
ATOM 1383 C C . ASN A 1 189 ? 10.913 1.346 14.898 1.00 66.31 189 ASN A C 1
ATOM 1385 O O . ASN A 1 189 ? 10.688 1.010 16.059 1.00 66.31 189 ASN A O 1
ATOM 1389 N N . GLU A 1 190 ? 11.823 2.276 14.597 1.00 67.69 190 GLU A N 1
ATOM 1390 C CA . GLU A 1 190 ? 12.622 2.982 15.612 1.00 67.69 190 GLU A CA 1
ATOM 1391 C C . GLU A 1 190 ? 11.748 3.848 16.536 1.00 67.69 190 GLU A C 1
ATOM 1393 O O . GLU A 1 190 ? 11.925 3.832 17.755 1.00 67.69 190 GLU A O 1
ATOM 1398 N N . GLU A 1 191 ? 10.715 4.509 16.006 1.00 68.38 191 GLU A N 1
ATOM 1399 C CA . GLU A 1 191 ? 9.748 5.255 16.828 1.00 68.38 191 GLU A CA 1
ATOM 1400 C C . GLU A 1 191 ? 9.013 4.363 17.842 1.00 68.38 191 GLU A C 1
ATOM 1402 O O . GLU A 1 191 ? 8.778 4.769 18.985 1.00 68.38 191 GLU A O 1
ATOM 1407 N N . ARG A 1 192 ? 8.674 3.123 17.460 1.00 65.25 192 ARG A N 1
ATOM 1408 C CA . ARG A 1 192 ? 8.047 2.160 18.380 1.00 65.25 192 ARG A CA 1
ATOM 1409 C C . ARG A 1 192 ? 9.010 1.726 19.478 1.00 65.25 192 ARG A C 1
ATOM 1411 O O . ARG A 1 192 ? 8.588 1.615 20.627 1.00 65.25 192 ARG A O 1
ATOM 1418 N N . LYS A 1 193 ? 10.289 1.516 19.151 1.00 69.06 193 LYS A N 1
ATOM 1419 C CA . LYS A 1 193 ? 11.317 1.169 20.143 1.00 69.06 193 LYS A CA 1
ATOM 1420 C C . LYS A 1 193 ? 11.508 2.291 21.158 1.00 69.06 193 LYS A C 1
ATOM 1422 O O . LYS A 1 193 ? 11.484 2.022 22.353 1.00 69.06 193 LYS A O 1
ATOM 1427 N N . HIS A 1 194 ? 11.611 3.542 20.707 1.00 72.06 194 HIS A N 1
ATOM 1428 C CA . HIS A 1 194 ? 11.742 4.689 21.609 1.00 72.06 194 HIS A CA 1
ATOM 1429 C C . HIS A 1 194 ? 10.538 4.846 22.541 1.00 72.06 194 HIS A C 1
ATOM 1431 O O . HIS A 1 194 ? 10.722 5.083 23.734 1.00 72.06 194 HIS A O 1
ATOM 1437 N N . LYS A 1 195 ? 9.311 4.662 22.033 1.00 72.56 195 LYS A N 1
ATOM 1438 C CA . LYS A 1 195 ? 8.108 4.667 22.881 1.00 72.56 195 LYS A CA 1
ATOM 1439 C C . LYS A 1 195 ? 8.131 3.537 23.909 1.00 72.56 195 LYS A C 1
ATOM 1441 O O . LYS A 1 195 ? 7.831 3.791 25.071 1.00 72.56 195 LYS A O 1
ATOM 1446 N N . LYS A 1 196 ? 8.532 2.327 23.508 1.00 72.56 196 LYS A N 1
ATOM 1447 C CA . LYS A 1 196 ? 8.622 1.173 24.411 1.00 72.56 196 LYS A CA 1
ATOM 1448 C C . LYS A 1 196 ? 9.651 1.394 25.526 1.00 72.56 196 LYS A C 1
ATOM 1450 O O . LYS A 1 196 ? 9.309 1.249 26.689 1.00 72.56 196 LYS A O 1
ATOM 1455 N N . ILE A 1 197 ? 10.852 1.866 25.183 1.00 75.38 197 ILE A N 1
ATOM 1456 C CA . ILE A 1 197 ? 11.910 2.187 26.159 1.00 75.38 197 ILE A CA 1
ATOM 1457 C C . ILE A 1 197 ? 11.452 3.274 27.143 1.00 75.38 197 ILE A C 1
ATOM 1459 O O . ILE A 1 197 ? 11.785 3.215 28.326 1.00 75.38 197 ILE A O 1
ATOM 1463 N N . ARG A 1 198 ? 10.692 4.276 26.676 1.00 73.69 198 ARG A N 1
ATOM 1464 C CA . ARG A 1 198 ? 10.173 5.334 27.553 1.00 73.69 198 ARG A CA 1
ATOM 1465 C C . ARG A 1 198 ? 9.186 4.780 28.578 1.00 73.69 198 ARG A C 1
ATOM 1467 O O . ARG A 1 198 ? 9.305 5.120 29.748 1.00 73.69 198 ARG A O 1
ATOM 1474 N N . ILE A 1 199 ? 8.265 3.921 28.138 1.00 74.69 199 ILE A N 1
ATOM 1475 C CA . ILE A 1 199 ? 7.277 3.273 29.009 1.00 74.69 199 ILE A CA 1
ATOM 1476 C C . ILE A 1 199 ? 7.977 2.364 30.025 1.00 74.69 199 ILE A C 1
ATOM 1478 O O . ILE A 1 199 ? 7.705 2.486 31.215 1.00 74.69 199 ILE A O 1
ATOM 1482 N N . ASP A 1 200 ? 8.924 1.529 29.589 1.00 74.44 200 ASP A N 1
ATOM 1483 C CA . ASP A 1 200 ? 9.662 0.633 30.490 1.00 74.44 200 ASP A CA 1
ATOM 1484 C C . ASP A 1 200 ? 10.390 1.436 31.585 1.00 74.44 200 ASP A C 1
ATOM 1486 O O . ASP A 1 200 ? 10.225 1.161 32.773 1.00 74.44 200 ASP A O 1
ATOM 1490 N N . ARG A 1 201 ? 11.090 2.518 31.219 1.00 75.81 201 ARG A N 1
ATOM 1491 C CA . ARG A 1 201 ? 11.789 3.384 32.185 1.00 75.81 201 ARG A CA 1
ATOM 1492 C C . ARG A 1 201 ? 10.830 4.071 33.167 1.00 75.81 201 ARG A C 1
ATOM 1494 O O . ARG A 1 201 ? 11.162 4.239 34.339 1.00 75.81 201 ARG A O 1
ATOM 1501 N N . GLU A 1 202 ? 9.652 4.474 32.700 1.00 74.44 202 GLU A N 1
ATOM 1502 C CA . GLU A 1 202 ? 8.615 5.066 33.544 1.00 74.44 202 GLU A CA 1
ATOM 1503 C C . GLU A 1 202 ? 8.106 4.026 34.553 1.00 74.44 202 GLU A C 1
ATOM 1505 O O . GLU A 1 202 ? 8.129 4.281 35.756 1.00 74.44 202 GLU A O 1
ATOM 1510 N N . THR A 1 203 ? 7.773 2.812 34.098 1.00 73.56 203 THR A N 1
ATOM 1511 C CA . THR A 1 203 ? 7.321 1.713 34.970 1.00 73.56 203 THR A CA 1
ATOM 1512 C C . THR A 1 203 ? 8.367 1.285 36.003 1.00 73.56 203 THR A C 1
ATOM 1514 O O . THR A 1 203 ? 8.018 1.065 37.165 1.00 73.56 203 THR A O 1
ATOM 1517 N N . GLU A 1 204 ? 9.652 1.230 35.639 1.00 70.56 204 GLU A N 1
ATOM 1518 C CA . GLU A 1 204 ? 10.735 0.976 36.595 1.00 70.56 204 GLU A CA 1
ATOM 1519 C C . GLU A 1 204 ? 10.835 2.101 37.633 1.00 70.56 204 GLU A C 1
ATOM 1521 O O . GLU A 1 204 ? 10.960 1.827 38.828 1.00 70.56 204 GLU A O 1
ATOM 1526 N N . GLY A 1 205 ? 10.689 3.362 37.214 1.00 73.50 205 GLY A N 1
ATOM 1527 C CA . GLY A 1 205 ? 10.653 4.521 38.107 1.00 73.50 205 GLY A CA 1
ATOM 1528 C C . GLY A 1 205 ? 9.544 4.439 39.163 1.00 73.50 205 GLY A C 1
ATOM 1529 O O . GLY A 1 205 ? 9.813 4.652 40.348 1.00 73.50 205 GLY A O 1
ATOM 1530 N N . TRP A 1 206 ? 8.325 4.051 38.770 1.00 69.12 206 TRP A N 1
ATOM 1531 C CA . TRP A 1 206 ? 7.215 3.797 39.702 1.00 69.12 206 TRP A CA 1
ATOM 1532 C C . TRP A 1 206 ? 7.541 2.668 40.686 1.00 69.12 206 TRP A C 1
ATOM 1534 O O . TRP A 1 206 ? 7.266 2.787 41.881 1.00 69.12 206 TRP A O 1
ATOM 1544 N N . LYS A 1 207 ? 8.195 1.601 40.214 1.00 70.56 207 LYS A N 1
ATOM 1545 C CA . LYS A 1 207 ? 8.583 0.442 41.029 1.00 70.56 207 LYS A CA 1
ATOM 1546 C C . LYS A 1 207 ? 9.617 0.808 42.103 1.00 70.56 207 LYS A C 1
ATOM 1548 O O . LYS A 1 207 ? 9.470 0.421 43.261 1.00 70.56 207 LYS A O 1
ATOM 1553 N N . TYR A 1 208 ? 10.631 1.601 41.749 1.00 64.88 208 TYR A N 1
ATOM 1554 C CA . TYR A 1 208 ? 11.631 2.108 42.699 1.00 64.88 208 TYR A CA 1
ATOM 1555 C C . TYR A 1 208 ? 11.059 3.159 43.659 1.00 64.88 208 TYR A C 1
ATOM 1557 O O . TYR A 1 208 ? 11.424 3.171 44.835 1.00 64.88 208 TYR A O 1
ATOM 1565 N N . SER A 1 209 ? 10.157 4.023 43.188 1.00 72.31 209 SER A N 1
ATOM 1566 C CA . SER A 1 209 ? 9.485 5.023 44.025 1.00 72.31 209 SER A CA 1
ATOM 1567 C C . SER A 1 209 ? 8.569 4.367 45.065 1.00 72.31 209 SER A C 1
ATOM 1569 O O . SER A 1 209 ? 8.664 4.679 46.251 1.00 72.31 209 SER A O 1
ATOM 1571 N N . GLY A 1 210 ? 7.773 3.374 44.655 1.00 71.50 210 GLY A N 1
ATOM 1572 C CA . GLY A 1 210 ? 6.920 2.590 45.551 1.00 71.50 210 GLY A CA 1
ATOM 1573 C C . GLY A 1 210 ? 7.715 1.821 46.609 1.00 71.50 210 GLY A C 1
ATOM 1574 O O . GLY A 1 210 ? 7.351 1.840 47.780 1.00 71.50 210 GLY A O 1
ATOM 1575 N N . MET A 1 211 ? 8.861 1.232 46.243 1.00 67.50 211 MET A N 1
ATOM 1576 C CA . MET A 1 211 ? 9.762 0.597 47.217 1.00 67.50 211 MET A CA 1
ATOM 1577 C C . MET A 1 211 ? 10.356 1.593 48.224 1.00 67.50 211 MET A C 1
ATOM 1579 O O . MET A 1 211 ? 10.510 1.260 49.398 1.00 67.50 211 MET A O 1
ATOM 1583 N N . LYS A 1 212 ? 10.689 2.818 47.794 1.00 65.56 212 LYS A N 1
ATOM 1584 C CA . LYS A 1 212 ? 11.180 3.867 48.702 1.00 65.56 212 LYS A CA 1
ATOM 1585 C C . LYS A 1 212 ? 10.089 4.392 49.633 1.00 65.56 212 LYS A C 1
ATOM 1587 O O . LYS A 1 212 ? 10.399 4.684 50.783 1.00 65.56 212 LYS A O 1
ATOM 1592 N N . ALA A 1 213 ? 8.851 4.500 49.156 1.00 63.81 213 ALA A N 1
ATOM 1593 C CA . ALA A 1 213 ? 7.702 4.860 49.981 1.00 63.81 213 ALA A CA 1
ATOM 1594 C C . ALA A 1 213 ? 7.407 3.768 51.024 1.00 63.81 213 ALA A C 1
ATOM 1596 O O . ALA A 1 213 ? 7.342 4.071 52.211 1.00 63.81 213 ALA A O 1
ATOM 1597 N N . ALA A 1 214 ? 7.389 2.496 50.610 1.00 62.94 214 ALA A N 1
ATOM 1598 C CA . ALA A 1 214 ? 7.179 1.355 51.503 1.00 62.94 214 ALA A CA 1
ATOM 1599 C C . ALA A 1 214 ? 8.241 1.260 52.615 1.00 62.94 214 ALA A C 1
ATOM 1601 O O . ALA A 1 214 ? 7.907 1.022 53.770 1.00 62.94 214 ALA A O 1
ATOM 1602 N N . LYS A 1 215 ? 9.517 1.540 52.306 1.00 59.59 215 LYS A N 1
ATOM 1603 C CA . LYS A 1 215 ? 10.591 1.596 53.317 1.00 59.59 215 LYS A CA 1
ATOM 1604 C C . LYS A 1 215 ? 10.475 2.763 54.300 1.00 59.59 215 LYS A C 1
ATOM 1606 O O . LYS A 1 215 ? 11.119 2.741 55.344 1.00 59.59 215 LYS A O 1
ATOM 1611 N N . LYS A 1 216 ? 9.732 3.814 53.953 1.00 58.81 216 LYS A N 1
ATOM 1612 C CA . LYS A 1 216 ? 9.562 5.004 54.798 1.00 58.81 216 LYS A CA 1
ATOM 1613 C C . LYS A 1 216 ? 8.400 4.853 55.784 1.00 58.81 216 LYS A C 1
ATOM 1615 O O . LYS A 1 216 ? 8.385 5.553 56.790 1.00 58.81 216 LYS A O 1
ATOM 1620 N N . GLU A 1 217 ? 7.473 3.944 55.493 1.00 57.41 217 GLU A N 1
ATOM 1621 C CA . GLU A 1 217 ? 6.270 3.666 56.283 1.00 57.41 217 GLU A CA 1
ATOM 1622 C C . GLU A 1 217 ? 6.392 2.418 57.171 1.00 57.41 217 GLU A C 1
ATOM 1624 O O . GLU A 1 217 ? 5.435 2.067 57.856 1.00 57.41 217 GLU A O 1
ATOM 1629 N N . GLU A 1 218 ? 7.560 1.762 57.222 1.00 57.31 218 GLU A N 1
ATOM 1630 C CA . GLU A 1 218 ? 7.797 0.696 58.201 1.00 57.31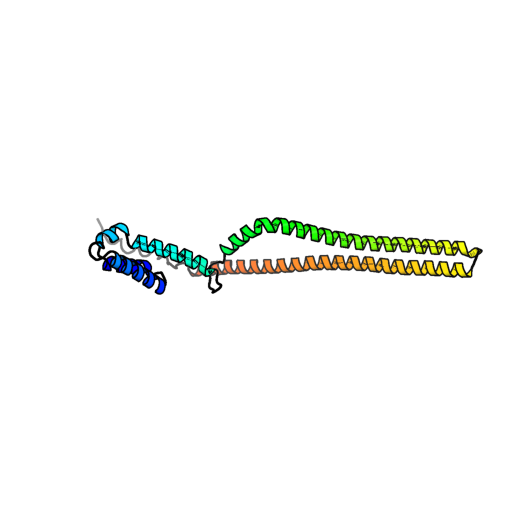 218 GLU A CA 1
ATOM 1631 C C . GLU A 1 218 ? 7.596 1.248 59.627 1.00 57.31 218 GLU A C 1
ATOM 1633 O O . GLU A 1 218 ? 8.313 2.170 60.044 1.00 57.31 218 GLU A O 1
ATOM 1638 N N . PRO A 1 219 ? 6.621 0.726 60.398 1.00 51.94 219 PRO A N 1
ATOM 1639 C CA . PRO A 1 219 ? 6.359 1.218 61.736 1.00 51.94 219 PRO A CA 1
ATOM 1640 C C . PRO A 1 219 ? 7.576 0.921 62.607 1.00 51.94 219 PRO A C 1
ATOM 1642 O O . PRO A 1 219 ? 7.924 -0.229 62.867 1.00 51.94 219 PRO A O 1
ATOM 1645 N N . ARG A 1 220 ? 8.232 1.990 63.063 1.00 54.09 220 ARG A N 1
ATOM 1646 C CA . ARG A 1 220 ? 9.359 1.967 63.998 1.00 54.09 220 ARG A CA 1
ATOM 1647 C C . ARG A 1 220 ? 8.870 1.553 65.391 1.00 54.09 220 ARG A C 1
ATOM 1649 O O . ARG A 1 220 ? 8.876 2.361 66.317 1.00 54.09 220 ARG A O 1
ATOM 1656 N N . TRP A 1 221 ? 8.438 0.311 65.569 1.00 56.25 221 TRP A N 1
ATOM 1657 C CA . TRP A 1 221 ? 8.307 -0.258 66.903 1.00 56.25 221 TRP A CA 1
ATOM 1658 C C . TRP A 1 221 ? 9.698 -0.738 67.332 1.00 56.25 221 TRP A C 1
ATOM 1660 O O . TRP A 1 221 ? 10.242 -1.729 66.857 1.00 56.25 221 TRP A O 1
ATOM 1670 N N . LYS A 1 222 ? 10.332 0.085 68.172 1.00 50.09 222 LYS A N 1
ATOM 1671 C CA . LYS A 1 222 ? 11.578 -0.238 68.866 1.00 50.09 222 LYS A CA 1
ATOM 1672 C C . LYS A 1 222 ? 11.328 -1.429 69.790 1.00 50.09 222 LYS A C 1
ATOM 1674 O O . LYS A 1 222 ? 10.463 -1.346 70.659 1.00 50.09 222 LYS A O 1
ATOM 1679 N N . TRP A 1 223 ? 12.124 -2.481 69.662 1.00 52.19 223 TRP A N 1
ATOM 1680 C CA . TRP A 1 223 ? 12.277 -3.459 70.733 1.00 52.19 223 TRP A CA 1
ATOM 1681 C C . TRP A 1 223 ? 12.862 -2.739 71.958 1.00 52.19 223 TRP A C 1
ATOM 1683 O O . TRP A 1 223 ? 13.897 -2.081 71.851 1.00 52.19 223 TRP A O 1
ATOM 1693 N N . LYS A 1 224 ? 12.171 -2.797 73.102 1.00 51.22 224 LYS A N 1
ATOM 1694 C CA . LYS A 1 224 ? 12.812 -2.579 74.403 1.00 51.22 224 LYS A CA 1
ATOM 1695 C C . LYS A 1 224 ? 13.617 -3.841 74.694 1.00 51.22 224 LYS A C 1
ATOM 1697 O O . LYS A 1 224 ? 13.044 -4.930 74.700 1.00 51.22 224 LYS A O 1
ATOM 1702 N N . ASP A 1 225 ? 14.922 -3.681 74.871 1.00 57.41 225 ASP A N 1
ATOM 1703 C CA . ASP A 1 225 ? 15.816 -4.766 75.256 1.00 57.41 225 ASP A CA 1
ATOM 1704 C C . ASP A 1 225 ? 15.346 -5.409 76.568 1.00 57.41 225 ASP A C 1
ATOM 1706 O O . ASP A 1 225 ? 14.958 -4.734 77.521 1.00 57.41 225 ASP A O 1
ATOM 1710 N N . GLY A 1 226 ? 15.371 -6.742 76.612 1.00 54.56 226 GLY A N 1
ATOM 1711 C CA . GLY A 1 226 ? 14.949 -7.562 77.753 1.00 54.56 226 GLY A CA 1
ATOM 1712 C C . GLY A 1 226 ? 15.891 -7.517 78.964 1.00 54.56 226 GLY A C 1
ATOM 1713 O O . GLY A 1 226 ? 15.957 -8.491 79.713 1.00 54.56 226 GLY A O 1
ATOM 1714 N N . SER A 1 227 ? 16.638 -6.430 79.156 1.00 55.25 227 SER A N 1
ATOM 1715 C CA . SER A 1 227 ? 17.500 -6.208 80.322 1.00 55.25 227 SER A CA 1
ATOM 1716 C C . SER A 1 227 ? 16.743 -5.666 81.538 1.00 55.25 227 SER A C 1
ATOM 1718 O O . SER A 1 227 ? 17.188 -5.884 82.659 1.00 55.25 227 SER A O 1
ATOM 1720 N N . ASP A 1 228 ? 15.567 -5.061 81.348 1.00 52.75 228 ASP A N 1
ATOM 1721 C CA . ASP A 1 228 ? 14.859 -4.342 82.423 1.00 52.75 228 ASP A CA 1
ATOM 1722 C C . ASP A 1 228 ? 13.935 -5.238 83.277 1.00 52.75 228 ASP A C 1
ATOM 1724 O O . ASP A 1 228 ? 13.301 -4.774 84.219 1.00 52.75 228 ASP A O 1
ATOM 1728 N N . LEU A 1 229 ? 13.843 -6.539 82.972 1.00 53.78 229 LEU A N 1
ATOM 1729 C CA . LEU A 1 229 ? 12.976 -7.488 83.693 1.00 53.78 229 LEU A CA 1
ATOM 1730 C C . LEU A 1 229 ? 13.714 -8.354 84.726 1.00 53.78 229 LEU A C 1
ATOM 1732 O O . LEU A 1 229 ? 13.114 -9.266 85.291 1.00 53.78 229 LEU A O 1
ATOM 1736 N N . LYS A 1 230 ? 15.005 -8.104 84.989 1.00 49.94 230 LYS A N 1
ATOM 1737 C CA . LYS A 1 230 ? 15.798 -8.921 85.930 1.00 49.94 230 LYS A CA 1
ATOM 1738 C C . LYS A 1 230 ? 16.102 -8.287 87.287 1.00 49.94 230 LYS A C 1
ATOM 1740 O O . LYS A 1 230 ? 16.686 -8.979 88.115 1.00 49.94 230 LYS A O 1
ATOM 1745 N N . GLU A 1 231 ? 15.661 -7.060 87.561 1.00 53.25 231 GLU A N 1
ATOM 1746 C CA . GLU A 1 231 ? 15.927 -6.411 88.860 1.00 53.25 231 GLU A CA 1
ATOM 1747 C C . GLU A 1 231 ? 14.725 -6.348 89.817 1.00 53.25 231 GLU A C 1
ATOM 1749 O O . GLU A 1 231 ? 14.901 -6.005 90.976 1.00 53.25 231 GLU A O 1
ATOM 1754 N N . SER A 1 232 ? 13.520 -6.762 89.404 1.00 51.53 232 SER A N 1
ATOM 1755 C CA . SER A 1 232 ? 12.312 -6.646 90.250 1.00 51.53 232 SER A CA 1
ATOM 1756 C C . SER A 1 232 ? 11.842 -7.957 90.911 1.00 51.53 232 SER A C 1
ATOM 1758 O O . SER A 1 232 ? 10.728 -8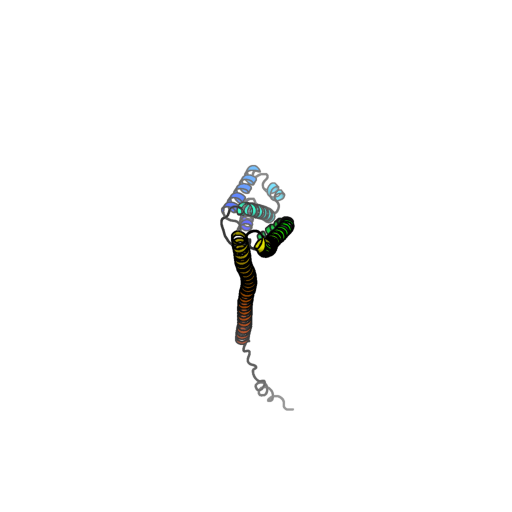.004 91.422 1.00 51.53 232 SER A O 1
ATOM 1760 N N . GLY A 1 233 ? 12.627 -9.041 90.885 1.00 49.69 233 GLY A N 1
ATOM 1761 C CA . GLY A 1 233 ? 12.128 -10.371 91.284 1.00 49.69 233 GLY A CA 1
ATOM 1762 C C . GLY A 1 233 ? 13.103 -11.273 92.041 1.00 49.69 233 GLY A C 1
ATOM 1763 O O . GLY A 1 233 ? 12.970 -12.490 91.954 1.00 49.69 233 GLY A O 1
ATOM 1764 N N . LYS A 1 234 ? 14.113 -10.721 92.726 1.00 50.38 234 LYS A N 1
ATOM 1765 C CA . LYS A 1 234 ? 15.064 -11.515 93.536 1.00 50.38 234 LYS A CA 1
ATOM 1766 C C . LYS A 1 234 ? 15.282 -11.002 94.963 1.00 50.38 234 LYS A C 1
ATOM 1768 O O . LYS A 1 234 ? 16.282 -11.343 95.585 1.00 50.38 234 LYS A O 1
ATOM 1773 N N . GLU A 1 235 ? 14.322 -10.256 95.497 1.00 54.94 235 GLU A N 1
ATOM 1774 C CA . GLU A 1 235 ? 14.225 -9.967 96.930 1.00 54.94 235 GLU A CA 1
ATOM 1775 C C . GLU A 1 235 ? 12.867 -10.432 97.459 1.00 54.94 235 GLU A C 1
ATOM 1777 O O . GLU A 1 235 ? 12.070 -9.629 97.914 1.00 54.94 235 GLU A O 1
ATOM 1782 N N . GLU A 1 236 ? 12.568 -11.728 97.379 1.00 50.00 236 GLU A N 1
ATOM 1783 C CA . GLU A 1 236 ? 11.605 -12.332 98.303 1.00 50.00 236 GLU A CA 1
ATOM 1784 C C . GLU A 1 236 ? 11.821 -13.849 98.385 1.00 50.00 236 GLU A C 1
ATOM 1786 O O . GLU A 1 236 ? 12.011 -14.530 97.380 1.00 50.00 236 GLU A O 1
ATOM 1791 N N . GLU A 1 237 ? 11.814 -14.330 99.626 1.00 43.47 237 GLU A N 1
ATOM 1792 C CA . GLU A 1 237 ? 11.790 -15.726 100.084 1.00 43.47 237 GLU A CA 1
ATOM 1793 C C . GLU A 1 237 ? 13.101 -16.529 100.169 1.00 43.47 237 GLU A C 1
ATOM 1795 O O . GLU A 1 237 ? 13.428 -17.453 99.428 1.00 43.47 237 GLU A O 1
ATOM 1800 N N . VAL A 1 238 ? 13.793 -16.174 101.251 1.00 48.28 238 VAL A N 1
ATOM 1801 C CA . VAL A 1 238 ? 14.451 -17.037 102.240 1.00 48.28 238 VAL A CA 1
ATOM 1802 C C . VAL A 1 238 ? 13.461 -18.026 102.889 1.00 48.28 238 VAL A C 1
ATOM 1804 O O . VAL A 1 238 ? 12.526 -17.554 103.531 1.00 48.28 238 VAL A O 1
ATOM 1807 N N . LYS A 1 239 ? 13.725 -19.344 102.825 1.00 39.91 239 LYS A N 1
ATOM 1808 C CA . LYS A 1 239 ? 13.783 -20.340 103.936 1.00 39.91 239 LYS A CA 1
ATOM 1809 C C . LYS A 1 239 ? 13.551 -21.774 103.472 1.00 39.91 239 LYS A C 1
ATOM 1811 O O . LYS A 1 239 ? 12.593 -22.011 102.713 1.00 39.91 239 LYS A O 1
#

Foldseek 3Di:
DAPVVLLVVLLVLLVVPPPVLNVVVSVVVVVVCVVCDPVCRVVVCVVVDHSNVVSVVSVVVVVVVVVVVPVPDDDDDDPPPVVVVVVVVVCVVVVVVVVVVVVVVVVVVVVVVVVVLVVLLVVLVVQLVVLVVLLVVLVVCCVPDVVVSVVSNVSSVVSNVVSVVVNVVSVVVVVVVVVVVVVVVVVVVVVVVVVVVVVVVVVVVVVVVVVVVVVVPPPPPDDDDPPVPPPPPPPDDDD

Sequence (239 aa):
MDRNEFIEKLRKELSKLPEDEIEAAVEYYEEYFDEAGSEKEEELIRQLGSPRRVAAQIRAEYAVRSADEDERPSGKKGISAVGWVIIGICSAPVSVPVAVVMGAMFVCIAAVAVAVAVSVFIAILAAAAGSLAIFAAGIMALPVAFSSALMLIGAGLAGMGIMAALGALAVIGVKKSMAAFIKYGRNKNEERKHKKIRIDRETEGWKYSGMKAAKKEEPRWKWKDGSDLKESGKEEEVK

Organism: NCBI:txid2840742

pLDDT: mean 77.77, std 13.89, range [38.16, 92.81]

Secondary structure (DSSP, 8-state):
--HHHHHHHHHHHHTTS-HHHHHHHHHHHHHHHHHH-TTTHHHHHHHH--HHHHHHHHHHHHHHHHHHHTTS----S--TTHHHHHHHHHHHHHHHHHHHHHHHHHHHHHHHHHHHHHHHHHHHHHHHHHHHHHHHHHHHHTTT-HHHHHHHHHHHHHHHHHHHHHHHHHHHHHHHHHHHHHHHHHHHHHHHHHHHHHHHHHHHHHHHHHHHHHHHSS---PPPPTTTTSSSSSSS---

Radius of gyration: 45.99 Å; chains: 1; bounding box: 89×37×156 Å